Protein AF-A0A4U0RG10-F1 (afdb_monomer_lite)

Organism: NCBI:txid2571141

pLDDT: mean 81.16, std 21.78, range [28.91, 98.81]

Secondary structure (DSSP, 8-state):
-PPTT--GGGGTTTPPPBPHHHHHHHHHHHHHHHHHHTSS-HHHHHHHHHHTTTTSTTSTTGGGTSPPPPHHHHHHHHHHSPPPP-EEE-TTT--EEEHHHHHHHHHHHHHH---STT---HHHIIIIIHHHHHHHHHHHHHTTT---HHHHHHHHTT-TTS--SS-HHHHHHHHHHHHHHHHHGGGSS-HHHHHHHHHSTTHHHHHHHHHHHHHHTT-HHHHHHHHHHHHH--SSHHHHHHHHHHHHHHH-TTSPPGGGS-HHHHS----GGGS-S-------------HHHHHHHHHS------

Foldse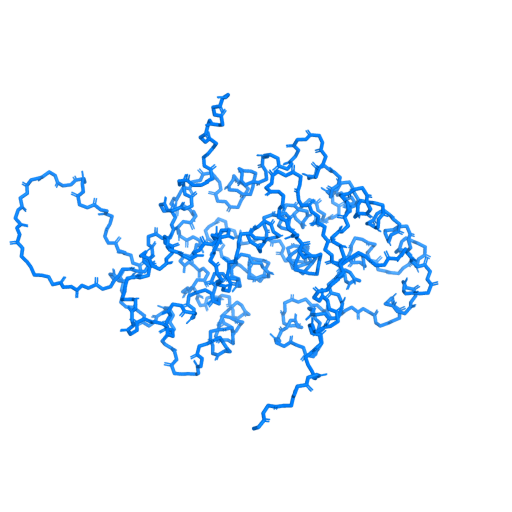ek 3Di:
DDDPPPDPCVVVPDDPADEPVVVLVQLVQQLVLLVVVVDDDSQLLSLLLQQPPVQADPDQCSCLQPNHHDVVSNVSCVVRGDDDHQWHQAPPPRDIAGSNLLSQLLNSCLVPPADDQLAGDSSCCSAPLVLLLLQVLVCLQCCVVVVAQVVVLLVAAQDQPHDTSHHVSRVLSNLLSNQLSNCCRVHVDHSSVSNCCCRPPCVVVCSLVCSCCVHQVVDPVSVLSNSLNSQAPPPHVSSVVSSQSSSCVNRNNPRDGPNNDDVCQSCVDDDCPVPPDDDDDDDDHYHNRPNCVSVVVVSDPDDPDD

InterPro domains:
  IPR059823 YkzU-like domain [PF27189] (103-268)

Structure (mmCIF, N/CA/C/O backbone):
data_AF-A0A4U0RG10-F1
#
_entry.id   AF-A0A4U0RG10-F1
#
loop_
_atom_site.group_PDB
_atom_site.id
_atom_site.type_symbol
_atom_site.label_atom_id
_atom_site.label_alt_id
_atom_site.label_comp_id
_atom_site.label_asym_id
_atom_site.label_entity_id
_atom_site.label_seq_id
_atom_site.pdbx_PDB_ins_code
_atom_site.Cartn_x
_atom_site.Cartn_y
_atom_site.Cartn_z
_atom_site.occupancy
_atom_site.B_iso_or_equiv
_atom_site.auth_seq_id
_atom_site.auth_comp_id
_atom_site.auth_asym_id
_atom_site.auth_atom_id
_atom_site.pdbx_PDB_model_num
ATOM 1 N N . MET A 1 1 ? 12.803 -32.495 -3.501 1.00 35.50 1 MET A N 1
ATOM 2 C CA . MET A 1 1 ? 11.559 -33.283 -3.377 1.00 35.50 1 MET A CA 1
ATOM 3 C C . MET A 1 1 ? 10.539 -32.413 -2.664 1.00 35.50 1 MET A C 1
ATOM 5 O O . MET A 1 1 ? 10.825 -31.970 -1.562 1.00 35.50 1 MET A O 1
ATOM 9 N N . HIS A 1 2 ? 9.436 -32.090 -3.336 1.00 31.19 2 HIS A N 1
ATOM 10 C CA . HIS A 1 2 ? 8.328 -31.275 -2.828 1.00 31.19 2 HIS A CA 1
ATOM 11 C C . HIS A 1 2 ? 7.396 -32.173 -2.001 1.00 31.19 2 HIS A C 1
ATOM 13 O O . HIS A 1 2 ? 6.953 -33.199 -2.518 1.00 31.19 2 HIS A O 1
ATOM 19 N N . GLN A 1 3 ? 7.135 -31.833 -0.735 1.00 30.27 3 GLN A N 1
ATOM 20 C CA . GLN A 1 3 ? 6.121 -32.518 0.072 1.00 30.27 3 GLN A CA 1
ATOM 21 C C . GLN A 1 3 ? 4.776 -31.787 -0.075 1.00 30.27 3 GLN A C 1
ATOM 23 O O . GLN A 1 3 ? 4.700 -30.600 0.230 1.00 30.27 3 GLN A O 1
ATOM 28 N N . PRO A 1 4 ? 3.715 -32.460 -0.550 1.00 30.66 4 PRO A N 1
ATOM 29 C CA . PRO A 1 4 ? 2.368 -31.896 -0.558 1.00 30.66 4 PRO A CA 1
ATOM 30 C C . PRO A 1 4 ? 1.872 -31.631 0.875 1.00 30.66 4 PRO A C 1
ATOM 32 O O . PRO A 1 4 ? 1.988 -32.510 1.726 1.00 30.66 4 PRO A O 1
ATOM 35 N N . GLY A 1 5 ? 1.289 -30.453 1.128 1.00 40.75 5 GLY A N 1
ATOM 36 C CA . GLY A 1 5 ? 0.590 -30.137 2.387 1.00 40.75 5 GLY A CA 1
ATOM 37 C C . GLY A 1 5 ? 1.362 -29.310 3.424 1.00 40.75 5 GLY A C 1
ATOM 38 O O . GLY A 1 5 ? 0.869 -29.152 4.535 1.00 40.75 5 GLY A O 1
ATOM 39 N N . THR A 1 6 ? 2.539 -28.770 3.090 1.00 40.34 6 THR A N 1
ATOM 40 C CA . THR A 1 6 ? 3.318 -27.888 3.990 1.00 40.34 6 THR A CA 1
ATOM 41 C C . THR A 1 6 ? 3.247 -26.402 3.623 1.00 40.34 6 THR A C 1
ATOM 43 O O . THR A 1 6 ? 3.926 -25.591 4.246 1.00 40.34 6 THR A O 1
ATOM 46 N N . ASP A 1 7 ? 2.467 -26.039 2.604 1.00 44.53 7 ASP A N 1
ATOM 47 C CA . ASP A 1 7 ? 2.208 -24.645 2.247 1.00 44.53 7 ASP A CA 1
ATOM 48 C C . ASP A 1 7 ? 1.049 -24.111 3.102 1.00 44.53 7 ASP A C 1
ATOM 50 O O . ASP A 1 7 ? -0.069 -24.630 3.062 1.00 44.53 7 ASP A O 1
ATOM 54 N N . SER A 1 8 ? 1.329 -23.080 3.898 1.00 42.94 8 SER A N 1
ATOM 55 C CA . SER A 1 8 ? 0.350 -22.386 4.738 1.00 42.94 8 SER A CA 1
ATOM 56 C C . SER A 1 8 ? -0.781 -21.727 3.939 1.00 42.94 8 SER A C 1
ATOM 58 O O . SER A 1 8 ? -1.797 -21.380 4.531 1.00 42.94 8 SER A O 1
ATOM 60 N N . GLY A 1 9 ? -0.647 -21.592 2.614 1.00 42.41 9 GLY A N 1
ATOM 61 C CA . GLY A 1 9 ? -1.717 -21.135 1.726 1.00 42.41 9 GLY A CA 1
ATOM 62 C C . GLY A 1 9 ? -2.809 -22.178 1.456 1.00 42.41 9 GLY A C 1
ATOM 63 O O . GLY A 1 9 ? -3.898 -21.824 1.014 1.00 42.41 9 GLY A O 1
ATOM 64 N N . VAL A 1 10 ? -2.586 -23.467 1.757 1.00 43.91 10 VAL A N 1
ATOM 65 C CA . VAL A 1 10 ? -3.556 -24.538 1.433 1.00 43.91 10 VAL A CA 1
ATOM 66 C C . VAL A 1 10 ? -4.824 -24.457 2.295 1.00 43.91 10 VAL A C 1
ATOM 68 O O . VAL A 1 10 ? -5.887 -24.899 1.859 1.00 43.91 10 VAL A O 1
ATOM 71 N N . SER A 1 11 ? -4.765 -23.847 3.483 1.00 36.81 11 SER A N 1
ATOM 72 C CA . SER A 1 11 ? -5.952 -23.627 4.323 1.00 36.81 11 SER A CA 1
ATOM 73 C C . SER A 1 11 ? -6.811 -22.433 3.889 1.00 36.81 11 SER A C 1
ATOM 75 O O . SER A 1 11 ? -7.901 -22.269 4.431 1.00 36.81 11 SER A O 1
ATOM 77 N N . GLN A 1 12 ? -6.369 -21.626 2.915 1.00 48.50 12 GLN A N 1
ATOM 78 C CA . GLN A 1 12 ? -7.097 -20.436 2.449 1.00 48.50 12 GLN A CA 1
ATOM 79 C C . GLN A 1 12 ? -7.822 -20.630 1.110 1.00 48.50 12 GLN A C 1
ATOM 81 O O . GLN A 1 12 ? -8.644 -19.801 0.742 1.00 48.50 12 GLN A O 1
ATOM 86 N N . VAL A 1 13 ? -7.621 -21.758 0.420 1.00 41.06 13 VAL A N 1
ATOM 87 C CA . VAL A 1 13 ? -8.185 -22.010 -0.926 1.00 41.06 13 VAL A CA 1
ATOM 88 C C . VAL A 1 13 ? -9.722 -22.184 -0.931 1.00 41.06 13 VAL A C 1
ATOM 90 O O . VAL A 1 13 ? -10.317 -22.299 -1.994 1.00 41.06 13 VAL A O 1
ATOM 93 N N . ASN A 1 14 ? -10.400 -22.191 0.227 1.00 38.06 14 ASN A N 1
ATOM 94 C CA . ASN A 1 14 ? -11.858 -22.393 0.318 1.00 38.06 14 ASN A CA 1
ATOM 95 C C . ASN A 1 14 ? -12.576 -21.508 1.356 1.00 38.06 14 ASN A C 1
ATOM 97 O O . ASN A 1 14 ? -13.715 -21.814 1.720 1.00 38.06 14 ASN A O 1
ATOM 101 N N . SER A 1 15 ? -11.948 -20.444 1.863 1.00 42.78 15 SER A N 1
ATOM 102 C CA . SER A 1 15 ? -12.690 -19.485 2.688 1.00 42.78 15 SER A CA 1
ATOM 103 C C . SER A 1 15 ? -13.557 -18.628 1.762 1.00 42.78 15 SER A C 1
ATOM 105 O O . SER A 1 15 ? -13.004 -18.013 0.854 1.00 42.78 15 SER A O 1
ATOM 107 N N . PRO A 1 16 ? -14.894 -18.604 1.919 1.00 52.47 16 PRO A N 1
ATOM 108 C CA . PRO A 1 16 ? -15.721 -17.694 1.140 1.00 52.47 16 PRO A CA 1
ATOM 109 C C . PRO A 1 16 ? -15.318 -16.256 1.471 1.00 52.47 16 PRO A C 1
ATOM 111 O O . PRO A 1 16 ? -15.179 -15.920 2.648 1.00 52.47 16 PRO A O 1
ATOM 114 N N . ASP A 1 17 ? -15.132 -15.428 0.442 1.00 59.25 17 ASP A N 1
ATOM 115 C CA . ASP A 1 17 ? -14.852 -14.008 0.636 1.00 59.25 17 ASP A CA 1
ATOM 116 C C . ASP A 1 17 ? -15.958 -13.370 1.477 1.00 59.25 17 ASP A C 1
ATOM 118 O O . ASP A 1 17 ? -17.154 -13.588 1.242 1.00 59.25 17 ASP A O 1
ATOM 122 N N . SER A 1 18 ? -15.559 -12.560 2.454 1.00 68.94 18 SER A N 1
ATOM 123 C CA . SER A 1 18 ? -16.520 -11.847 3.278 1.00 68.94 18 SER A CA 1
ATOM 124 C C . SER A 1 18 ? -17.214 -10.745 2.463 1.00 68.94 18 SER A C 1
ATOM 126 O O . SER A 1 18 ? -16.562 -10.026 1.692 1.00 68.94 18 SER A O 1
ATOM 128 N N . PRO A 1 19 ? -18.535 -10.554 2.640 1.00 83.69 19 PRO A N 1
ATOM 129 C CA . PRO A 1 19 ? -19.205 -9.326 2.241 1.00 83.69 19 PRO A CA 1
ATOM 130 C C . PRO A 1 19 ? -18.480 -8.095 2.792 1.00 83.69 19 PRO A C 1
ATOM 132 O O . PRO A 1 19 ? -17.902 -8.126 3.878 1.00 83.69 19 PRO A O 1
ATOM 135 N N . ILE A 1 20 ? -18.560 -6.978 2.070 1.00 89.12 20 ILE A N 1
ATOM 136 C CA . ILE A 1 20 ? -17.911 -5.727 2.485 1.00 89.12 20 ILE A CA 1
ATOM 137 C C . ILE A 1 20 ? -18.350 -5.268 3.884 1.00 89.12 20 ILE A C 1
ATOM 139 O O . ILE A 1 20 ? -17.533 -4.761 4.646 1.00 89.12 20 ILE A O 1
ATOM 143 N N . ASP A 1 21 ? -19.609 -5.509 4.255 1.00 90.38 21 ASP A N 1
ATOM 144 C CA . ASP A 1 21 ? -20.140 -5.163 5.575 1.00 90.38 21 ASP A CA 1
ATOM 145 C C . ASP A 1 21 ? -19.458 -5.959 6.698 1.00 90.38 21 ASP A C 1
ATOM 147 O O . ASP A 1 21 ? -19.184 -5.404 7.762 1.00 90.38 21 ASP A O 1
ATOM 151 N N . ASP A 1 22 ? -19.109 -7.226 6.458 1.00 93.62 22 ASP A N 1
ATOM 152 C CA . ASP A 1 22 ? -18.373 -8.048 7.424 1.00 93.62 22 ASP A CA 1
ATOM 153 C C . ASP A 1 22 ? -16.952 -7.513 7.617 1.00 93.62 22 ASP A C 1
ATOM 155 O O . ASP A 1 22 ? -16.477 -7.425 8.749 1.00 93.62 22 ASP A O 1
ATOM 159 N N . TYR A 1 23 ? -16.298 -7.073 6.537 1.00 96.00 23 TYR A N 1
ATOM 160 C CA . TYR A 1 23 ? -14.991 -6.422 6.622 1.00 96.00 23 TYR A CA 1
ATOM 161 C C . TYR A 1 23 ? -15.053 -5.095 7.397 1.00 96.00 23 TYR A C 1
ATOM 163 O O . TYR A 1 23 ? -14.238 -4.856 8.288 1.00 96.00 23 TYR A O 1
ATOM 171 N N . LEU A 1 24 ? -16.054 -4.252 7.132 1.00 96.12 24 LEU A N 1
ATOM 172 C CA . LEU A 1 24 ? -16.237 -2.987 7.853 1.00 96.12 24 LEU A CA 1
ATOM 173 C C . LEU A 1 24 ? -16.537 -3.206 9.345 1.00 96.12 24 LEU A C 1
ATOM 175 O O . LEU A 1 24 ? -15.997 -2.496 10.203 1.00 96.12 24 LEU A O 1
ATOM 179 N N . ASN A 1 25 ? -17.353 -4.210 9.670 1.00 97.12 25 ASN A N 1
ATOM 180 C CA . ASN A 1 25 ? -17.630 -4.610 11.049 1.00 97.12 25 ASN A CA 1
ATOM 181 C C . ASN A 1 25 ? -16.379 -5.165 11.737 1.00 97.12 25 ASN A C 1
ATOM 183 O O . ASN A 1 25 ? -16.123 -4.837 12.896 1.00 97.12 25 ASN A O 1
ATOM 187 N N . PHE A 1 26 ? -15.574 -5.953 11.022 1.00 98.31 26 PHE A N 1
ATOM 188 C CA . PHE A 1 26 ? -14.297 -6.465 11.506 1.00 98.31 26 PHE A CA 1
ATOM 189 C C . PHE A 1 26 ? -13.326 -5.330 11.855 1.00 98.31 26 PHE A C 1
ATOM 191 O O . PHE A 1 26 ? -12.836 -5.290 12.983 1.00 98.31 26 PHE A O 1
ATOM 198 N N . VAL A 1 27 ? -13.109 -4.361 10.956 1.00 98.50 27 VAL A N 1
ATOM 199 C CA . VAL A 1 27 ? -12.232 -3.202 11.219 1.00 98.50 27 VAL A CA 1
ATOM 200 C C . VAL A 1 27 ? -12.737 -2.386 12.414 1.00 98.50 27 VAL A C 1
ATOM 202 O O . VAL A 1 27 ? -11.957 -2.037 13.300 1.00 98.50 27 VAL A O 1
ATOM 205 N N . THR A 1 28 ? -14.049 -2.136 12.486 1.00 98.56 28 THR A N 1
ATOM 206 C CA . THR A 1 28 ? -14.673 -1.397 13.598 1.00 98.56 28 THR A CA 1
ATOM 207 C C . THR A 1 28 ? -14.491 -2.119 14.935 1.00 98.56 28 THR A C 1
ATOM 209 O O . THR A 1 28 ? -14.070 -1.512 15.922 1.00 98.56 28 THR A O 1
ATOM 212 N N . GLY A 1 29 ? -14.778 -3.423 14.972 1.00 98.69 29 GLY A N 1
ATOM 213 C CA . GLY A 1 29 ? -14.636 -4.243 16.172 1.00 98.69 29 GLY A CA 1
ATOM 214 C C . GLY A 1 29 ? -13.185 -4.328 16.637 1.00 98.69 29 GLY A C 1
ATOM 215 O O . GLY A 1 29 ? -12.904 -4.117 17.814 1.00 98.69 29 GLY A O 1
ATOM 216 N N . LEU A 1 30 ? -12.258 -4.555 15.706 1.00 98.69 30 LEU A N 1
ATOM 217 C CA . LEU A 1 30 ? -10.832 -4.666 15.993 1.00 98.69 30 LEU A CA 1
ATOM 218 C C . LEU A 1 30 ? -10.248 -3.342 16.500 1.00 98.69 30 LEU A C 1
ATOM 220 O O . LEU A 1 30 ? -9.438 -3.347 17.427 1.00 98.69 30 LEU A O 1
ATOM 224 N N . TYR A 1 31 ? -10.698 -2.205 15.960 1.00 98.69 31 TYR A N 1
ATOM 225 C CA . TYR A 1 31 ? -10.342 -0.889 16.490 1.00 98.69 31 TYR A CA 1
ATOM 226 C C . TYR A 1 31 ? -10.854 -0.696 17.922 1.00 98.69 31 TYR A C 1
ATOM 228 O O . TYR A 1 31 ? -10.104 -0.248 18.788 1.00 98.69 31 TYR A O 1
ATOM 236 N N . GLY A 1 32 ? -12.094 -1.105 18.210 1.00 98.75 32 GLY A N 1
ATOM 237 C CA . GLY A 1 32 ? -12.629 -1.124 19.574 1.00 98.75 32 GLY A CA 1
ATOM 238 C C . GLY A 1 32 ? -11.771 -1.959 20.533 1.00 98.75 32 GLY A C 1
ATOM 239 O O . GLY A 1 32 ? -11.449 -1.504 21.632 1.00 98.75 32 GLY A O 1
ATOM 240 N N . THR A 1 33 ? -11.324 -3.140 20.098 1.00 98.81 33 THR A N 1
ATOM 241 C CA . THR A 1 33 ? -10.395 -3.996 20.855 1.00 98.81 33 THR A CA 1
ATOM 242 C C . THR A 1 33 ? -9.041 -3.318 21.077 1.00 98.81 33 THR A C 1
ATOM 244 O O . THR A 1 33 ? -8.499 -3.382 22.180 1.00 98.81 33 THR A O 1
ATOM 247 N N . ALA A 1 34 ? -8.504 -2.621 20.073 1.00 98.50 34 ALA A N 1
ATOM 248 C CA . ALA A 1 34 ? -7.246 -1.882 20.185 1.00 98.50 34 ALA A CA 1
ATOM 249 C C . ALA A 1 34 ? -7.339 -0.701 21.167 1.00 98.50 34 ALA A C 1
ATOM 251 O O . ALA A 1 34 ? -6.420 -0.467 21.953 1.00 98.50 34 ALA A O 1
ATOM 252 N N . VAL A 1 35 ? -8.469 0.011 21.178 1.00 98.50 35 VAL A N 1
ATOM 253 C CA . VAL A 1 35 ? -8.750 1.059 22.170 1.00 98.50 35 VAL A CA 1
ATOM 254 C C . VAL A 1 35 ? -8.847 0.465 23.578 1.00 98.50 35 VAL A C 1
ATOM 256 O O . VAL A 1 35 ? -8.268 1.020 24.511 1.00 98.50 35 VAL A O 1
ATOM 259 N N . ALA A 1 36 ? -9.517 -0.680 23.743 1.00 98.50 36 ALA A N 1
ATOM 260 C CA . ALA A 1 36 ? -9.634 -1.364 25.034 1.00 98.50 36 ALA A CA 1
ATOM 261 C C . ALA A 1 36 ? -8.286 -1.888 25.564 1.00 98.50 36 ALA A C 1
ATOM 263 O O . ALA A 1 36 ? -8.053 -1.870 26.773 1.00 98.50 36 ALA A O 1
ATOM 264 N N . TRP A 1 37 ? -7.383 -2.303 24.669 1.00 98.06 37 TRP A N 1
ATOM 265 C CA . TRP A 1 37 ? -6.010 -2.683 25.016 1.00 98.06 37 TRP A CA 1
ATOM 266 C C . TRP A 1 37 ? -5.207 -1.519 25.614 1.00 98.06 37 TRP A C 1
ATOM 268 O O . TRP A 1 37 ? -4.362 -1.733 26.485 1.00 98.06 37 TRP A O 1
ATOM 278 N N . ASN A 1 38 ? -5.500 -0.286 25.180 1.00 96.62 38 ASN A N 1
ATOM 279 C CA . ASN A 1 38 ? -4.964 0.965 25.725 1.00 96.62 38 ASN A CA 1
ATOM 280 C C . ASN A 1 38 ? -3.418 1.024 25.780 1.00 96.62 38 ASN A C 1
ATOM 282 O O . ASN A 1 38 ? -2.834 1.603 26.699 1.00 96.62 38 ASN A O 1
ATOM 286 N N . GLN A 1 39 ? -2.741 0.415 24.798 1.00 96.25 39 GLN A N 1
ATOM 287 C CA . GLN A 1 39 ? -1.282 0.459 24.652 1.00 96.25 39 GLN A CA 1
ATOM 288 C C . GLN A 1 39 ? -0.861 0.633 23.187 1.00 96.25 39 GLN A C 1
ATOM 290 O O . GLN A 1 39 ? -1.109 -0.219 22.328 1.00 96.25 39 GLN A O 1
ATOM 295 N N . GLY A 1 40 ? -0.127 1.714 22.921 1.00 93.44 40 GLY A N 1
ATOM 296 C CA . GLY A 1 40 ? 0.272 2.102 21.569 1.00 93.44 40 GLY A CA 1
ATOM 297 C C . GLY A 1 40 ? -0.832 2.851 20.823 1.00 93.44 40 GLY A C 1
ATOM 298 O O . GLY A 1 40 ? -1.792 3.331 21.420 1.00 93.44 40 GLY A O 1
ATOM 299 N N . ASP A 1 41 ? -0.654 2.997 19.514 1.00 95.56 41 ASP A N 1
ATOM 300 C CA . ASP A 1 41 ? -1.615 3.661 18.636 1.00 95.56 41 ASP A CA 1
ATOM 301 C C . ASP A 1 41 ? -2.680 2.665 18.145 1.00 95.56 41 ASP A C 1
ATOM 303 O O . ASP A 1 41 ? -2.310 1.715 17.449 1.00 95.56 41 ASP A O 1
ATOM 307 N N . PRO A 1 42 ? -3.978 2.861 18.446 1.00 97.44 42 PRO A N 1
ATOM 308 C CA . PRO A 1 42 ? -5.028 1.951 17.999 1.00 97.44 42 PRO A CA 1
ATOM 309 C C . PRO A 1 42 ? -5.074 1.748 16.479 1.00 97.44 42 PRO A C 1
ATOM 311 O O . PRO A 1 42 ? -5.321 0.630 16.034 1.00 97.44 42 PRO A O 1
ATOM 314 N N . ASN A 1 43 ? -4.768 2.775 15.677 1.00 97.88 43 ASN A N 1
ATOM 315 C CA . ASN A 1 43 ? -4.713 2.645 14.218 1.00 97.88 43 ASN A CA 1
ATOM 316 C C . ASN A 1 43 ? -3.628 1.647 13.795 1.00 97.88 43 ASN A C 1
ATOM 318 O O . ASN A 1 43 ? -3.873 0.743 12.996 1.00 97.88 43 ASN A O 1
ATOM 322 N N . VAL A 1 44 ? -2.436 1.779 14.381 1.00 96.69 44 VAL A N 1
ATOM 323 C CA . VAL A 1 44 ? -1.304 0.889 14.097 1.00 96.69 44 VAL A CA 1
ATOM 324 C C . VAL A 1 44 ? -1.593 -0.527 14.592 1.00 96.69 44 VAL A C 1
ATOM 326 O O . VAL A 1 44 ? -1.312 -1.482 13.879 1.00 96.69 44 VAL A O 1
ATOM 329 N N . ARG A 1 45 ? -2.226 -0.685 15.761 1.00 97.88 45 ARG A N 1
ATOM 330 C CA . ARG A 1 45 ? -2.608 -2.002 16.301 1.00 97.88 45 ARG A CA 1
ATOM 331 C C . ARG A 1 45 ? -3.567 -2.762 15.387 1.00 97.88 45 ARG A C 1
ATOM 333 O O . ARG A 1 45 ? -3.385 -3.961 15.171 1.00 97.88 45 ARG A O 1
ATOM 340 N N . VAL A 1 46 ? -4.550 -2.077 14.807 1.00 98.38 46 VAL A N 1
ATOM 341 C CA . VAL A 1 46 ? -5.453 -2.689 13.821 1.00 98.38 46 VAL A CA 1
ATOM 342 C C . VAL A 1 46 ? -4.665 -3.198 12.610 1.00 98.38 46 VAL A C 1
ATOM 344 O O . VAL A 1 46 ? -4.814 -4.359 12.233 1.00 98.38 46 VAL A O 1
ATOM 347 N N . LEU A 1 47 ? -3.773 -2.378 12.047 1.00 98.00 47 LEU A N 1
ATOM 348 C CA . LEU A 1 47 ? -2.951 -2.760 10.893 1.00 98.00 47 LEU A CA 1
ATOM 349 C C . LEU A 1 47 ? -1.985 -3.913 11.194 1.00 98.00 47 LEU A C 1
ATOM 351 O O . LEU A 1 47 ? -1.867 -4.844 10.399 1.00 98.00 47 LEU A O 1
ATOM 355 N N . GLU A 1 48 ? -1.347 -3.893 12.363 1.00 96.50 48 GLU A N 1
ATOM 356 C CA . GLU A 1 48 ? -0.488 -4.971 12.854 1.00 96.50 48 GLU A CA 1
ATOM 357 C C . GLU A 1 48 ? -1.221 -6.313 12.937 1.00 96.50 48 GLU A C 1
ATOM 359 O O . GLU A 1 48 ? -0.678 -7.335 12.517 1.00 96.50 48 GLU A O 1
ATOM 364 N N . TYR A 1 49 ? -2.455 -6.320 13.451 1.00 97.94 49 TYR A N 1
ATOM 365 C CA . TYR A 1 49 ? -3.247 -7.546 13.544 1.00 97.94 49 TYR A CA 1
ATOM 366 C C . TYR A 1 49 ? -3.708 -8.035 12.167 1.00 97.94 49 TYR A C 1
ATOM 368 O O . TYR A 1 49 ? -3.663 -9.236 11.905 1.00 97.94 49 TYR A O 1
ATOM 376 N N . MET A 1 50 ? -4.128 -7.123 11.283 1.00 98.00 50 MET A N 1
ATOM 377 C CA . MET A 1 50 ? -4.615 -7.478 9.945 1.00 98.00 50 MET A CA 1
ATOM 378 C C . MET A 1 50 ? -3.518 -8.055 9.042 1.00 98.00 50 MET A C 1
ATOM 380 O O . MET A 1 50 ? -3.796 -8.968 8.272 1.00 98.00 50 MET A O 1
ATOM 384 N N . ARG A 1 51 ? -2.271 -7.579 9.157 1.00 95.56 51 ARG A N 1
ATOM 385 C CA . ARG A 1 51 ? -1.141 -8.082 8.352 1.00 95.56 51 ARG A CA 1
ATOM 386 C C . ARG A 1 51 ? -0.467 -9.340 8.925 1.00 95.56 51 ARG A C 1
ATOM 388 O O . ARG A 1 51 ? 0.311 -10.008 8.237 1.00 95.56 51 ARG A O 1
ATOM 395 N N . TYR A 1 52 ? -0.718 -9.656 10.197 1.00 93.56 52 TYR A N 1
ATOM 396 C CA . TYR A 1 52 ? -0.216 -10.866 10.849 1.00 93.56 52 TYR A CA 1
ATOM 397 C C . TYR A 1 52 ? -0.959 -12.109 10.328 1.00 93.56 52 TYR A C 1
ATOM 399 O O . TYR A 1 52 ? -2.177 -12.057 10.184 1.00 93.56 52 TYR A O 1
ATOM 407 N N . PRO A 1 53 ? -0.297 -13.264 10.113 1.00 91.50 53 PRO A N 1
ATOM 408 C CA . PRO A 1 53 ? 1.137 -13.526 10.274 1.00 91.50 53 PRO A CA 1
ATOM 409 C C . PRO A 1 53 ? 1.954 -13.381 8.976 1.00 91.50 53 PRO A C 1
ATOM 411 O O . PRO A 1 53 ? 3.1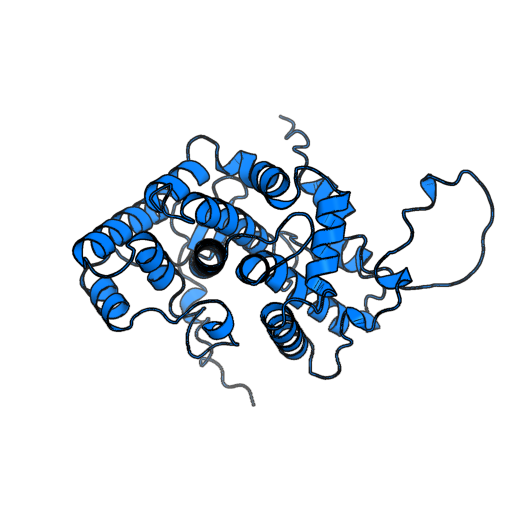59 -13.621 8.990 1.00 91.50 53 PRO A O 1
ATOM 414 N N . ARG A 1 54 ? 1.325 -13.065 7.835 1.00 88.50 54 ARG A N 1
ATOM 415 C CA . ARG A 1 54 ? 1.972 -13.152 6.511 1.00 88.50 54 ARG A CA 1
ATOM 416 C C . ARG A 1 54 ? 3.060 -12.095 6.315 1.00 88.50 54 ARG A C 1
ATOM 418 O O . ARG A 1 54 ? 4.119 -12.400 5.766 1.00 88.50 54 ARG A O 1
ATOM 425 N N . TYR A 1 55 ? 2.817 -10.882 6.798 1.00 87.56 55 TYR A N 1
ATOM 426 C CA . TYR A 1 55 ? 3.694 -9.726 6.621 1.00 87.56 55 TYR A CA 1
ATOM 427 C C . TYR A 1 55 ? 4.420 -9.370 7.937 1.00 87.56 55 TYR A C 1
ATOM 429 O O . TYR A 1 55 ? 4.301 -8.249 8.436 1.00 87.56 55 TYR A O 1
ATOM 437 N N . THR A 1 56 ? 5.135 -10.344 8.535 1.00 81.75 56 THR A N 1
ATOM 438 C CA . THR A 1 56 ? 5.865 -10.223 9.826 1.00 81.75 56 THR A CA 1
ATOM 439 C C . THR A 1 56 ? 7.199 -11.007 9.884 1.00 81.75 56 THR A C 1
ATOM 441 O O . THR A 1 56 ? 7.505 -11.790 8.984 1.00 81.75 56 THR A O 1
ATOM 444 N N . SER A 1 57 ? 7.944 -10.804 10.985 1.00 62.84 57 SER A N 1
ATOM 445 C CA . SER A 1 57 ? 9.147 -11.382 11.649 1.00 62.84 57 SER A CA 1
ATOM 446 C C . SER A 1 57 ? 9.979 -12.485 11.001 1.00 62.84 57 SER A C 1
ATOM 448 O O . SER A 1 57 ? 11.170 -12.616 11.266 1.00 62.84 57 SER A O 1
ATOM 450 N N . THR A 1 58 ? 9.369 -13.333 10.190 1.00 43.50 58 THR A N 1
ATOM 451 C CA . THR A 1 58 ? 9.958 -14.586 9.703 1.00 43.50 58 THR A CA 1
ATOM 452 C C . THR A 1 58 ? 9.934 -14.654 8.174 1.00 43.50 58 THR A C 1
ATOM 454 O O . THR A 1 58 ? 10.605 -15.484 7.559 1.00 43.50 58 THR A O 1
ATOM 457 N N . TYR A 1 59 ? 9.210 -13.742 7.525 1.00 48.16 59 TYR A N 1
ATOM 458 C CA . TYR A 1 59 ? 9.067 -13.688 6.083 1.00 48.16 59 TYR A CA 1
ATOM 459 C C . TYR A 1 59 ? 9.782 -12.441 5.528 1.00 48.16 59 TYR A C 1
ATOM 461 O O . TYR A 1 59 ? 9.368 -11.304 5.711 1.00 48.16 59 TYR A O 1
ATOM 469 N N . ARG A 1 60 ? 10.830 -12.671 4.729 1.00 56.78 60 ARG A N 1
ATOM 470 C CA . ARG A 1 60 ? 11.166 -11.826 3.562 1.00 56.78 60 ARG A CA 1
ATOM 471 C C . ARG A 1 60 ? 11.577 -10.354 3.809 1.00 56.78 60 ARG A C 1
ATOM 473 O O . ARG A 1 60 ? 11.413 -9.567 2.890 1.00 56.78 60 ARG A O 1
ATOM 480 N N . GLY A 1 61 ? 12.132 -9.981 4.965 1.00 64.81 61 GLY A N 1
ATOM 481 C CA . GLY A 1 61 ? 12.714 -8.638 5.167 1.00 64.81 61 GLY A CA 1
ATOM 482 C C . GLY A 1 61 ? 11.732 -7.542 5.606 1.00 64.81 61 GLY A C 1
ATOM 483 O O . GLY A 1 61 ? 12.117 -6.381 5.677 1.00 64.81 61 GLY A O 1
ATOM 484 N N . TRP A 1 62 ? 10.491 -7.890 5.967 1.00 73.94 62 TRP A N 1
ATOM 485 C CA . TRP A 1 62 ? 9.471 -6.918 6.393 1.00 73.94 62 TRP A CA 1
ATOM 486 C C . TRP A 1 62 ? 9.822 -6.125 7.652 1.00 73.94 62 TRP A C 1
ATOM 488 O O . TRP A 1 62 ? 9.368 -4.995 7.786 1.00 73.94 62 TRP A O 1
ATOM 498 N N . THR A 1 63 ? 10.687 -6.649 8.522 1.00 78.94 63 THR A N 1
ATOM 499 C CA . THR A 1 63 ? 11.205 -5.918 9.690 1.00 78.94 63 THR A CA 1
ATOM 500 C C . THR A 1 63 ? 12.046 -4.694 9.317 1.00 78.94 63 THR A C 1
ATOM 502 O O . THR A 1 63 ? 12.215 -3.810 10.150 1.00 78.94 63 THR A O 1
ATOM 505 N N . HIS A 1 64 ? 12.569 -4.631 8.085 1.00 77.88 64 HIS A N 1
ATOM 506 C CA . HIS A 1 64 ? 13.232 -3.436 7.549 1.00 77.88 64 HIS A CA 1
ATOM 507 C C . HIS A 1 64 ? 12.223 -2.374 7.090 1.00 77.88 64 HIS A C 1
ATOM 509 O O . HIS A 1 64 ? 12.565 -1.201 7.009 1.00 77.88 64 HIS A O 1
ATOM 515 N N . ILE A 1 65 ? 10.980 -2.775 6.806 1.00 82.06 65 ILE A N 1
ATOM 516 C CA . ILE A 1 65 ? 9.904 -1.882 6.369 1.00 82.06 65 ILE A CA 1
ATOM 517 C C . ILE A 1 65 ? 9.131 -1.383 7.588 1.00 82.06 65 ILE A C 1
ATOM 519 O O . ILE A 1 65 ? 8.987 -0.186 7.786 1.00 82.06 65 ILE A O 1
ATOM 523 N N . ILE A 1 66 ? 8.634 -2.282 8.432 1.00 88.75 66 ILE A N 1
ATOM 524 C CA . ILE A 1 66 ? 7.825 -1.951 9.608 1.00 88.75 66 ILE A CA 1
ATOM 525 C C . ILE A 1 66 ? 8.161 -2.901 10.763 1.00 88.75 66 ILE A C 1
ATOM 527 O O . ILE A 1 66 ? 8.409 -4.084 10.519 1.00 88.75 66 ILE A O 1
ATOM 531 N N . PRO A 1 67 ? 8.150 -2.427 12.026 1.00 88.62 67 PRO A N 1
ATOM 532 C CA . PRO A 1 67 ? 8.381 -3.287 13.184 1.00 88.62 67 PRO A CA 1
ATOM 533 C C . PRO A 1 67 ? 7.398 -4.454 13.237 1.00 88.62 67 PRO A C 1
ATOM 535 O O . PRO A 1 67 ? 6.287 -4.369 12.715 1.00 88.62 67 PRO A O 1
ATOM 538 N N . ASP A 1 68 ? 7.770 -5.538 13.907 1.00 90.44 68 ASP A N 1
ATOM 539 C CA . ASP A 1 68 ? 6.845 -6.648 14.107 1.00 90.44 68 ASP A CA 1
ATOM 540 C C . ASP A 1 68 ? 5.652 -6.276 14.988 1.00 90.44 68 ASP A C 1
ATOM 542 O O . ASP A 1 68 ? 5.805 -5.464 15.905 1.00 90.44 68 ASP A O 1
ATOM 546 N N . PRO A 1 69 ? 4.477 -6.894 14.750 1.00 92.31 69 PRO A N 1
ATOM 547 C CA . PRO A 1 69 ? 3.356 -6.781 15.666 1.00 92.31 69 PRO A CA 1
ATOM 548 C C . PRO A 1 69 ? 3.765 -7.176 17.080 1.00 92.31 69 PRO A C 1
ATOM 550 O O . PRO A 1 69 ? 4.449 -8.184 17.277 1.00 92.31 69 PRO A O 1
ATOM 553 N N . ASP A 1 70 ? 3.303 -6.413 18.068 1.00 93.81 70 ASP A N 1
ATOM 554 C CA . ASP A 1 70 ? 3.503 -6.757 19.473 1.00 93.81 70 ASP A CA 1
ATOM 555 C C . ASP A 1 70 ? 2.822 -8.113 19.771 1.00 93.81 70 ASP A C 1
ATOM 557 O O . ASP A 1 70 ? 1.598 -8.226 19.642 1.00 93.81 70 ASP A O 1
ATOM 561 N N . PRO A 1 71 ? 3.568 -9.161 20.177 1.00 94.62 71 PRO A N 1
ATOM 562 C CA . PRO A 1 71 ? 2.981 -10.474 20.430 1.00 94.62 71 PRO A CA 1
ATOM 563 C C . PRO A 1 71 ? 1.906 -10.463 21.524 1.00 94.62 71 PRO A C 1
ATOM 565 O O . PRO A 1 71 ? 0.961 -11.251 21.456 1.00 94.62 71 PRO A O 1
ATOM 568 N N . ALA A 1 72 ? 2.022 -9.578 22.522 1.00 97.69 72 ALA A N 1
ATOM 569 C CA . ALA A 1 72 ? 1.019 -9.436 23.574 1.00 97.69 72 ALA A CA 1
ATOM 570 C C . ALA A 1 72 ? -0.264 -8.793 23.034 1.00 97.69 72 ALA A C 1
ATOM 572 O O . ALA A 1 72 ? -1.360 -9.221 23.399 1.00 97.69 72 ALA A O 1
ATOM 573 N N . TRP A 1 73 ? -0.132 -7.826 22.120 1.00 97.75 73 TRP A N 1
ATOM 574 C CA . TRP A 1 73 ? -1.270 -7.275 21.387 1.00 97.75 73 TRP A CA 1
ATOM 575 C C . TRP A 1 73 ? -1.958 -8.349 20.538 1.00 97.75 73 TRP A C 1
ATOM 577 O O . TRP A 1 73 ? -3.170 -8.515 20.659 1.00 97.75 73 TRP A O 1
ATOM 587 N N . ILE A 1 74 ? -1.209 -9.119 19.740 1.00 97.88 74 ILE A N 1
ATOM 588 C CA . ILE A 1 74 ? -1.785 -10.196 18.919 1.00 97.88 74 ILE A CA 1
ATOM 589 C C . ILE A 1 74 ? -2.551 -11.190 19.797 1.00 97.88 74 ILE A C 1
ATOM 591 O O . ILE A 1 74 ? -3.717 -11.467 19.529 1.00 97.88 74 ILE A O 1
ATOM 595 N N . ALA A 1 75 ? -1.949 -11.667 20.891 1.00 98.12 75 ALA A N 1
ATOM 596 C CA . ALA A 1 75 ? -2.615 -12.585 21.814 1.00 98.12 75 ALA A CA 1
ATOM 597 C C . ALA A 1 75 ? -3.887 -11.984 22.442 1.00 98.12 75 ALA A C 1
ATOM 599 O O . ALA A 1 75 ? -4.897 -12.676 22.580 1.00 98.12 75 ALA A O 1
ATOM 600 N N . TYR A 1 76 ? -3.862 -10.699 22.807 1.00 98.62 76 TYR A N 1
ATOM 601 C CA . TYR A 1 76 ? -5.033 -10.006 23.341 1.00 98.62 76 TYR A CA 1
ATOM 602 C C . TYR A 1 76 ? -6.151 -9.883 22.298 1.00 98.62 76 TYR A C 1
ATOM 604 O O . TYR A 1 76 ? -7.311 -10.156 22.614 1.00 98.62 76 TYR A O 1
ATOM 612 N N . ALA A 1 77 ? -5.812 -9.510 21.064 1.00 98.38 77 ALA A N 1
ATOM 613 C CA . ALA A 1 77 ? -6.758 -9.369 19.967 1.00 98.38 77 ALA A CA 1
ATOM 614 C C . ALA A 1 77 ? -7.375 -10.713 19.551 1.00 98.38 77 ALA A C 1
ATOM 616 O O . ALA A 1 77 ? -8.579 -10.770 19.348 1.00 98.38 77 ALA A O 1
ATOM 617 N N . GLU A 1 78 ? -6.615 -11.813 19.518 1.00 97.88 78 GLU A N 1
ATOM 618 C CA . GLU A 1 78 ? -7.185 -13.149 19.254 1.00 97.88 78 GLU A CA 1
ATOM 619 C C . GLU A 1 78 ? -8.170 -13.598 20.350 1.00 97.88 78 GLU A C 1
ATOM 621 O O . GLU A 1 78 ? -9.113 -14.340 20.083 1.00 97.88 78 GLU A O 1
ATOM 626 N N . ALA A 1 79 ? -7.973 -13.152 21.595 1.00 98.06 79 ALA A N 1
ATOM 627 C CA . ALA A 1 79 ? -8.830 -13.530 22.719 1.00 98.06 79 ALA A CA 1
ATOM 628 C C . ALA A 1 79 ? -10.077 -12.641 22.887 1.00 98.06 79 ALA A C 1
ATOM 630 O O . ALA A 1 79 ? -11.069 -13.092 23.456 1.00 98.06 79 ALA A O 1
ATOM 631 N N . ASN A 1 80 ? -10.023 -11.380 22.444 1.00 98.44 80 ASN A N 1
ATOM 632 C CA . ASN A 1 80 ? -11.053 -10.367 22.731 1.00 98.44 80 ASN A CA 1
ATOM 633 C C . ASN A 1 80 ? -11.608 -9.673 21.478 1.00 98.44 80 ASN A C 1
ATOM 635 O O . ASN A 1 80 ? -12.523 -8.854 21.581 1.00 98.44 80 ASN A O 1
ATOM 639 N N . GLY A 1 81 ? -11.008 -9.922 20.319 1.00 97.56 81 GLY A N 1
ATOM 640 C CA . GLY A 1 81 ? -11.335 -9.281 19.057 1.00 97.56 81 GLY A CA 1
ATOM 641 C C . GLY A 1 81 ? -12.458 -9.969 18.287 1.00 97.56 81 GLY A C 1
ATOM 642 O O . GLY A 1 81 ? -12.925 -11.049 18.660 1.00 97.56 81 GLY A O 1
ATOM 643 N N . PRO A 1 82 ? -12.913 -9.333 17.197 1.00 97.31 82 PRO A N 1
ATOM 644 C CA . PRO A 1 82 ? -13.852 -9.949 16.269 1.00 97.31 82 PRO A CA 1
ATOM 645 C C . PRO A 1 82 ? -13.225 -11.149 15.547 1.00 97.31 82 PRO A C 1
ATOM 647 O O . PRO A 1 82 ? -12.004 -11.281 15.457 1.00 97.31 82 PRO A O 1
ATOM 650 N N . THR A 1 83 ? -14.071 -12.002 14.961 1.00 94.94 83 THR A N 1
ATOM 651 C CA . THR A 1 83 ? -13.609 -13.048 14.041 1.00 94.94 83 THR A CA 1
ATOM 652 C C . THR A 1 83 ? -12.841 -12.425 12.880 1.00 94.94 83 THR A C 1
ATOM 654 O O . THR A 1 83 ? -13.298 -11.462 12.265 1.00 94.94 83 THR A O 1
ATOM 657 N N . ARG A 1 84 ? -11.669 -12.989 12.586 1.00 95.38 84 ARG A N 1
ATOM 658 C CA . ARG A 1 84 ? -10.772 -12.488 11.549 1.00 95.38 84 ARG A CA 1
ATOM 659 C C . ARG A 1 84 ? -11.396 -12.586 10.156 1.00 95.38 84 ARG A C 1
ATOM 661 O O . ARG A 1 84 ? -11.840 -13.659 9.751 1.00 95.38 84 ARG A O 1
ATOM 668 N N . VAL A 1 85 ? -11.322 -11.486 9.411 1.00 96.19 85 VAL A N 1
ATOM 669 C CA . VAL A 1 85 ? -11.584 -11.432 7.967 1.00 96.19 85 VAL A CA 1
ATOM 670 C C . VAL A 1 85 ? -10.242 -11.433 7.240 1.00 96.19 85 VAL A C 1
ATOM 672 O O . VAL A 1 85 ? -9.377 -10.615 7.547 1.00 96.19 85 VAL A O 1
ATOM 675 N N . VAL A 1 86 ? -10.049 -12.383 6.322 1.00 95.19 86 VAL A N 1
ATOM 676 C CA . VAL A 1 86 ? -8.785 -12.559 5.574 1.00 95.19 86 VAL A CA 1
ATOM 677 C C . VAL A 1 86 ? -8.831 -11.940 4.178 1.00 95.19 86 VAL A C 1
ATOM 679 O O . VAL A 1 86 ? -7.810 -11.468 3.690 1.00 95.19 86 VAL A O 1
ATOM 682 N N . SER A 1 87 ? -10.016 -11.888 3.575 1.00 95.81 87 SER A N 1
ATOM 683 C CA . SER A 1 87 ? -10.282 -11.265 2.282 1.00 95.81 87 SER A CA 1
ATOM 684 C C . SER A 1 87 ? -11.708 -10.711 2.251 1.00 95.81 87 SER A C 1
ATOM 686 O O . SER A 1 87 ? -12.570 -11.127 3.035 1.00 95.81 87 SER A O 1
ATOM 688 N N . TYR A 1 88 ? -11.970 -9.769 1.349 1.00 94.75 88 TYR A N 1
ATOM 689 C CA . TYR A 1 88 ? -13.314 -9.244 1.099 1.00 94.75 88 TYR A CA 1
ATOM 690 C C . TYR A 1 88 ? -13.536 -8.948 -0.383 1.00 94.75 88 TYR A C 1
ATOM 692 O O . TYR A 1 88 ? -12.597 -8.636 -1.113 1.00 94.75 88 TYR A O 1
ATOM 700 N N . VAL A 1 89 ? -14.791 -8.994 -0.836 1.00 91.69 89 VAL A N 1
ATOM 701 C CA . VAL A 1 89 ? -15.129 -8.640 -2.224 1.00 91.69 89 VAL A CA 1
ATOM 702 C C . VAL A 1 89 ? -15.211 -7.122 -2.382 1.00 91.69 89 VAL A C 1
ATOM 704 O O . VAL A 1 89 ? -16.048 -6.454 -1.769 1.00 91.69 89 VAL A O 1
ATOM 707 N N . GLY A 1 90 ? -14.364 -6.567 -3.248 1.00 87.25 90 GLY A N 1
ATOM 708 C CA . GLY A 1 90 ? -14.343 -5.145 -3.564 1.00 87.25 90 GLY A CA 1
ATOM 709 C C . GLY A 1 90 ? -15.631 -4.672 -4.268 1.00 87.25 90 GLY A C 1
ATOM 710 O O . GLY A 1 90 ? -16.108 -5.327 -5.198 1.00 87.25 90 GLY A O 1
ATOM 711 N N . PRO A 1 91 ? -16.169 -3.483 -3.926 1.00 84.00 91 PRO A N 1
ATOM 712 C CA . PRO A 1 91 ? -17.516 -3.061 -4.336 1.00 84.00 91 PRO A CA 1
ATOM 713 C C . PRO A 1 91 ? -17.660 -2.641 -5.810 1.00 84.00 91 PRO A C 1
ATOM 715 O O . PRO A 1 91 ? -18.769 -2.356 -6.251 1.00 84.00 91 PRO A O 1
ATOM 718 N N . VAL A 1 92 ? -16.562 -2.543 -6.569 1.00 83.19 92 VAL A N 1
ATOM 719 C CA . VAL A 1 92 ? -16.572 -2.016 -7.952 1.00 83.19 92 VAL A CA 1
ATOM 720 C C . VAL A 1 92 ? -16.240 -3.091 -8.981 1.00 83.19 92 VAL A C 1
ATOM 722 O O . VAL A 1 92 ? -16.955 -3.230 -9.967 1.00 83.19 92 VAL A O 1
ATOM 725 N N . ALA A 1 93 ? -15.160 -3.845 -8.765 1.00 77.44 93 ALA A N 1
ATOM 726 C CA . ALA A 1 93 ? -14.673 -4.838 -9.724 1.00 77.44 93 ALA A CA 1
ATOM 727 C C . ALA A 1 93 ? -15.095 -6.279 -9.384 1.00 77.44 93 ALA A C 1
ATOM 729 O O . ALA A 1 93 ? -14.832 -7.179 -10.174 1.00 77.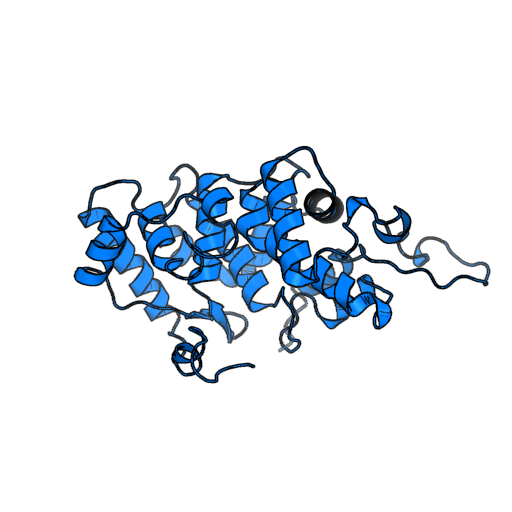44 93 ALA A O 1
ATOM 730 N N . GLY A 1 94 ? -15.715 -6.508 -8.217 1.00 85.12 94 GLY A N 1
ATOM 731 C CA . GLY A 1 94 ? -16.062 -7.854 -7.747 1.00 85.12 94 GLY A CA 1
ATOM 732 C C . GLY A 1 94 ? -14.847 -8.750 -7.484 1.00 85.12 94 GLY A C 1
ATOM 733 O O . GLY A 1 94 ? -14.988 -9.967 -7.454 1.00 85.12 94 GLY A O 1
ATOM 734 N N . LEU A 1 95 ? -13.659 -8.157 -7.337 1.00 89.69 95 LEU A N 1
ATOM 735 C CA . LEU A 1 95 ? -12.417 -8.867 -7.048 1.00 89.69 95 LEU A CA 1
ATOM 736 C C . LEU A 1 95 ? -12.281 -9.085 -5.545 1.00 89.69 95 LEU A C 1
ATOM 738 O O . LEU A 1 95 ? -12.617 -8.190 -4.767 1.00 89.69 95 LEU A O 1
ATOM 742 N N . SER A 1 96 ? -11.765 -10.251 -5.165 1.00 93.81 96 SER A N 1
ATOM 743 C CA . SER A 1 96 ? -11.326 -10.503 -3.796 1.00 93.81 96 SER A CA 1
ATOM 744 C C . SER A 1 96 ? -10.076 -9.676 -3.500 1.00 93.81 96 SER A C 1
ATOM 746 O O . SER A 1 96 ? -9.163 -9.617 -4.326 1.00 93.81 96 SER A O 1
ATOM 748 N N . ILE A 1 97 ? -10.072 -8.993 -2.357 1.00 94.81 97 ILE A N 1
ATOM 749 C CA . ILE A 1 97 ? -8.972 -8.161 -1.875 1.00 94.81 97 ILE A CA 1
ATOM 750 C C . ILE A 1 97 ? -8.428 -8.775 -0.587 1.00 94.81 97 ILE A C 1
ATOM 752 O O . ILE A 1 97 ? -9.162 -8.897 0.398 1.00 94.81 97 ILE A O 1
ATOM 756 N N . ASP A 1 98 ? -7.141 -9.120 -0.595 1.00 96.06 98 ASP A N 1
ATOM 757 C CA . ASP A 1 98 ? -6.418 -9.655 0.559 1.00 96.06 98 ASP A CA 1
ATOM 758 C C . ASP A 1 98 ? -6.257 -8.570 1.639 1.00 96.06 98 ASP A C 1
ATOM 760 O O . ASP A 1 98 ? -5.660 -7.509 1.422 1.00 96.06 98 ASP A O 1
ATOM 764 N N . VAL A 1 99 ? -6.798 -8.834 2.833 1.00 97.81 99 VAL A N 1
ATOM 765 C CA . VAL A 1 99 ? -6.761 -7.892 3.966 1.00 97.81 99 VAL A CA 1
ATOM 766 C C . VAL A 1 99 ? -5.337 -7.700 4.479 1.00 97.81 99 VAL A C 1
ATOM 768 O O . VAL A 1 99 ? -4.986 -6.607 4.925 1.00 97.81 99 VAL A O 1
ATOM 771 N N . ASP A 1 100 ? -4.514 -8.745 4.417 1.00 96.88 100 ASP A N 1
ATOM 772 C CA . ASP A 1 100 ? -3.148 -8.712 4.924 1.00 96.88 100 ASP A CA 1
ATOM 773 C C . ASP A 1 100 ? -2.218 -7.864 4.042 1.00 96.88 100 ASP A C 1
ATOM 775 O O . ASP A 1 100 ? -1.449 -7.071 4.590 1.00 96.88 100 ASP A O 1
ATOM 779 N N . HIS A 1 101 ? -2.347 -7.943 2.711 1.00 96.81 101 HIS A N 1
ATOM 780 C CA . HIS A 1 101 ? -1.647 -7.075 1.760 1.00 96.81 101 HIS A CA 1
ATOM 781 C C . HIS A 1 101 ? -2.071 -5.623 1.949 1.00 96.81 101 HIS A C 1
ATOM 783 O O . HIS A 1 101 ? -1.229 -4.779 2.242 1.00 96.81 101 HIS A O 1
ATOM 789 N N . PHE A 1 102 ? -3.379 -5.337 1.909 1.00 98.25 102 PHE A N 1
ATOM 790 C CA . PHE A 1 102 ? -3.914 -3.996 2.183 1.00 98.25 102 PHE A CA 1
ATOM 791 C C . PHE A 1 102 ? -3.353 -3.409 3.491 1.00 98.25 102 PHE A C 1
ATOM 793 O O . PHE A 1 102 ? -2.902 -2.260 3.531 1.00 98.25 102 PHE A O 1
ATOM 800 N N . ALA A 1 103 ? -3.352 -4.202 4.566 1.00 98.19 103 ALA A N 1
ATOM 801 C CA . ALA A 1 103 ? -2.883 -3.761 5.871 1.00 98.19 103 ALA A CA 1
ATOM 802 C C . ALA A 1 103 ? -1.368 -3.542 5.913 1.00 98.19 103 ALA A C 1
ATOM 804 O O . ALA A 1 103 ? -0.913 -2.622 6.591 1.00 98.19 103 ALA A O 1
ATOM 805 N N . ALA A 1 104 ? -0.585 -4.352 5.198 1.00 96.88 104 ALA A N 1
ATOM 806 C CA . ALA A 1 104 ? 0.858 -4.178 5.093 1.00 96.88 104 ALA A CA 1
ATOM 807 C C . ALA A 1 104 ? 1.212 -2.849 4.407 1.00 96.88 104 ALA A C 1
ATOM 809 O O . ALA A 1 104 ? 2.012 -2.082 4.953 1.00 96.88 104 ALA A O 1
ATOM 810 N N . VAL A 1 105 ? 0.543 -2.535 3.292 1.00 97.88 105 VAL A N 1
ATOM 811 C CA . VAL A 1 105 ? 0.713 -1.265 2.570 1.00 97.88 105 VAL A CA 1
ATOM 812 C C . VAL A 1 105 ? 0.304 -0.087 3.446 1.00 97.88 105 VAL A C 1
ATOM 814 O O . VAL A 1 105 ? 1.080 0.848 3.648 1.00 97.88 105 VAL A O 1
ATOM 817 N N . ALA A 1 106 ? -0.900 -0.138 4.024 1.00 98.44 106 ALA A N 1
ATOM 818 C CA . ALA A 1 106 ? -1.383 0.924 4.897 1.00 98.44 106 ALA A CA 1
ATOM 819 C C . ALA A 1 106 ? -0.440 1.146 6.085 1.00 98.44 106 ALA A C 1
ATOM 821 O O . ALA A 1 106 ? -0.139 2.290 6.411 1.00 98.44 106 ALA A O 1
ATOM 822 N N . ASN A 1 107 ? 0.095 0.081 6.694 1.00 97.38 107 ASN A N 1
ATOM 823 C CA . ASN A 1 107 ? 1.031 0.208 7.810 1.00 97.38 107 ASN A CA 1
ATOM 824 C C . ASN A 1 107 ? 2.344 0.864 7.385 1.00 97.38 107 ASN A C 1
ATOM 826 O O . ASN A 1 107 ? 2.828 1.732 8.115 1.00 97.38 107 ASN A O 1
ATOM 830 N N . GLY A 1 108 ? 2.913 0.474 6.243 1.00 96.00 108 GLY A N 1
ATOM 831 C CA . GLY A 1 108 ? 4.135 1.088 5.729 1.00 96.00 108 GLY A CA 1
ATOM 832 C C . GLY A 1 108 ? 3.945 2.576 5.444 1.00 96.00 108 GLY A C 1
ATOM 833 O O . GLY A 1 108 ? 4.729 3.396 5.921 1.00 96.00 108 GLY A O 1
ATOM 834 N N . VAL A 1 109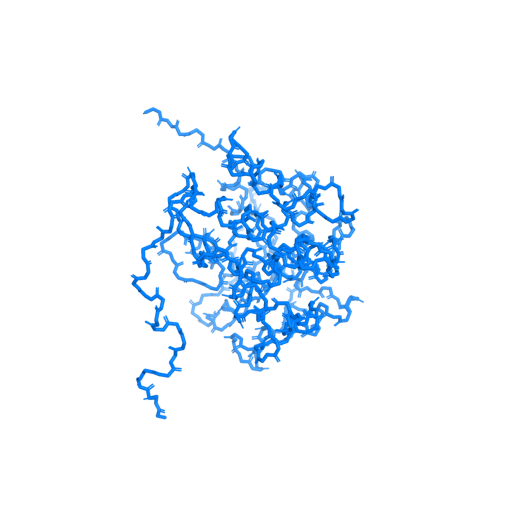 ? 2.850 2.947 4.780 1.00 97.44 109 VAL A N 1
ATOM 835 C CA . VAL A 1 109 ? 2.517 4.351 4.491 1.00 97.44 109 VAL A CA 1
ATOM 836 C C . VAL A 1 109 ? 2.191 5.137 5.766 1.00 97.44 109 VAL A C 1
ATOM 838 O O . VAL A 1 109 ? 2.623 6.276 5.916 1.00 97.44 109 VAL A O 1
ATOM 841 N N . THR A 1 110 ? 1.503 4.554 6.748 1.00 96.81 110 THR A N 1
ATOM 842 C CA . THR A 1 110 ? 1.265 5.224 8.037 1.00 96.81 110 THR A CA 1
ATOM 843 C C . THR A 1 110 ? 2.567 5.522 8.778 1.00 96.81 110 THR A C 1
ATOM 845 O O . THR A 1 110 ? 2.672 6.580 9.397 1.00 96.81 110 THR A O 1
ATOM 848 N N . VAL A 1 111 ? 3.561 4.633 8.713 1.00 94.44 111 VAL A N 1
ATOM 849 C CA . VAL A 1 111 ? 4.850 4.819 9.399 1.00 94.44 111 VAL A CA 1
ATOM 850 C C . VAL A 1 111 ? 5.753 5.802 8.650 1.00 94.44 111 VAL A C 1
ATOM 852 O O . VAL A 1 111 ? 6.347 6.675 9.280 1.00 94.44 111 VAL A O 1
ATOM 855 N N . HIS A 1 112 ? 5.833 5.696 7.322 1.00 94.56 112 HIS A N 1
ATOM 856 C CA . HIS A 1 112 ? 6.844 6.400 6.518 1.00 94.56 112 HIS A CA 1
ATOM 857 C C . HIS A 1 112 ? 6.303 7.552 5.671 1.00 94.56 112 HIS A C 1
ATOM 859 O O . HIS A 1 112 ? 7.082 8.337 5.131 1.00 94.56 112 HIS A O 1
ATOM 865 N N . GLY A 1 113 ? 4.985 7.662 5.525 1.00 95.38 113 GLY A N 1
ATOM 866 C CA . GLY A 1 113 ? 4.360 8.546 4.547 1.00 95.38 113 GLY A CA 1
ATOM 867 C C . GLY A 1 113 ? 4.711 8.134 3.116 1.00 95.38 113 GLY A C 1
ATOM 868 O O . GLY A 1 113 ? 4.811 6.950 2.799 1.00 95.38 113 GLY A O 1
ATOM 869 N N . GLN A 1 114 ? 4.932 9.127 2.259 1.00 94.19 114 GLN A N 1
ATOM 870 C CA . GLN A 1 114 ? 5.320 8.958 0.857 1.00 94.19 114 GLN A CA 1
ATOM 871 C C . GLN A 1 114 ? 6.625 9.695 0.544 1.00 94.19 114 GLN A C 1
ATOM 873 O O . GLN A 1 114 ? 6.992 10.646 1.242 1.00 94.19 114 GLN A O 1
ATOM 878 N N . GLY A 1 115 ? 7.275 9.327 -0.561 1.00 93.81 115 GLY A N 1
ATOM 879 C CA . GLY A 1 115 ? 8.359 10.125 -1.123 1.00 93.81 115 GLY A CA 1
ATOM 880 C C . GLY A 1 115 ? 7.923 11.546 -1.526 1.00 93.81 115 GLY A C 1
ATOM 881 O O . GLY A 1 115 ? 6.746 11.833 -1.779 1.00 93.81 115 GLY A O 1
ATOM 882 N N . THR A 1 116 ? 8.889 12.469 -1.565 1.00 93.00 116 THR A N 1
ATOM 883 C CA . THR A 1 116 ? 8.637 13.885 -1.869 1.00 93.00 116 THR A CA 1
ATOM 884 C C . THR A 1 116 ? 8.778 14.145 -3.364 1.00 93.00 116 THR A C 1
ATOM 886 O O . THR A 1 116 ? 9.817 13.886 -3.968 1.00 93.00 116 THR A O 1
ATOM 889 N N . GLY A 1 117 ? 7.743 14.731 -3.970 1.00 92.94 117 GLY A N 1
ATOM 890 C CA . GLY A 1 117 ? 7.730 14.977 -5.409 1.00 92.94 117 GLY A CA 1
ATOM 891 C C . GLY A 1 117 ? 7.857 13.661 -6.174 1.00 92.94 117 GLY A C 1
ATOM 892 O O . GLY A 1 117 ? 7.006 12.782 -6.039 1.00 92.94 117 GLY A O 1
ATOM 893 N N . ILE A 1 118 ? 8.923 13.535 -6.966 1.00 93.19 118 ILE A N 1
ATOM 894 C CA . ILE A 1 118 ? 9.161 12.334 -7.770 1.00 93.19 118 ILE A CA 1
ATOM 895 C C . ILE A 1 118 ? 9.949 11.242 -7.044 1.00 93.19 118 ILE A C 1
ATOM 897 O O . ILE A 1 118 ? 9.980 10.129 -7.553 1.00 93.19 118 ILE A O 1
ATOM 901 N N . THR A 1 119 ? 10.556 11.524 -5.888 1.00 96.06 119 THR A N 1
ATOM 902 C CA . THR A 1 119 ? 11.355 10.519 -5.174 1.00 96.06 119 THR A CA 1
ATOM 903 C C . THR A 1 119 ? 10.459 9.483 -4.513 1.00 96.06 119 THR A C 1
ATOM 905 O O . THR A 1 119 ? 9.266 9.726 -4.301 1.00 96.06 119 THR A O 1
ATOM 908 N N . THR A 1 120 ? 11.034 8.346 -4.152 1.00 95.38 120 THR A N 1
ATOM 909 C CA . THR A 1 120 ? 10.376 7.259 -3.430 1.00 95.38 120 THR A CA 1
ATOM 910 C C . THR A 1 120 ? 10.999 7.013 -2.063 1.00 95.38 120 THR A C 1
ATOM 912 O O . THR A 1 120 ? 12.055 7.558 -1.746 1.00 95.38 120 THR A O 1
ATOM 915 N N . ASN A 1 121 ? 10.296 6.266 -1.212 1.00 95.50 121 ASN A N 1
ATOM 916 C CA . ASN A 1 121 ? 10.764 5.872 0.115 1.00 95.50 121 ASN A CA 1
ATOM 917 C C . ASN A 1 121 ? 10.241 4.474 0.500 1.00 95.50 121 ASN A C 1
ATOM 919 O O . ASN A 1 121 ? 9.550 3.806 -0.273 1.00 95.50 121 ASN A O 1
ATOM 923 N N . VAL A 1 122 ? 10.527 4.048 1.731 1.00 94.31 122 VAL A N 1
ATOM 924 C CA . VAL A 1 122 ? 10.062 2.767 2.291 1.00 94.31 122 VAL A CA 1
ATOM 925 C C . VAL A 1 122 ? 8.528 2.636 2.312 1.00 94.31 122 VAL A C 1
ATOM 927 O O . VAL A 1 122 ? 8.004 1.539 2.118 1.00 94.31 122 VAL A O 1
ATOM 930 N N . GLY A 1 123 ? 7.789 3.736 2.486 1.00 95.25 123 GLY A N 1
ATOM 931 C CA . GLY A 1 123 ? 6.324 3.743 2.401 1.00 95.25 123 GLY A CA 1
ATOM 932 C C . GLY A 1 123 ? 5.823 3.385 1.001 1.00 95.25 123 GLY A C 1
ATOM 933 O O . GLY A 1 123 ? 4.958 2.524 0.863 1.00 95.25 123 GLY A O 1
ATOM 934 N N . ASP A 1 124 ? 6.430 3.952 -0.044 1.00 96.50 124 ASP A N 1
ATOM 935 C CA . ASP A 1 124 ? 6.149 3.574 -1.436 1.00 96.50 124 ASP A CA 1
ATOM 936 C C . ASP A 1 124 ? 6.511 2.112 -1.729 1.00 96.50 124 ASP A C 1
ATOM 938 O O . ASP A 1 124 ? 5.763 1.405 -2.407 1.00 96.50 124 ASP A O 1
ATOM 942 N N . PHE A 1 125 ? 7.645 1.644 -1.197 1.00 95.81 125 PHE A N 1
ATOM 943 C CA . PHE A 1 125 ? 8.085 0.259 -1.366 1.00 95.81 125 PHE A CA 1
ATOM 944 C C . PHE A 1 125 ? 7.139 -0.744 -0.689 1.00 95.81 125 PHE A C 1
ATOM 946 O O . PHE A 1 125 ? 6.992 -1.862 -1.170 1.00 95.81 125 PHE A O 1
ATOM 953 N N . SER A 1 126 ? 6.477 -0.359 0.406 1.00 94.56 126 SER A N 1
ATOM 954 C CA . SER A 1 126 ? 5.580 -1.251 1.152 1.00 94.56 126 SER A CA 1
ATOM 955 C C . SER A 1 126 ? 4.324 -1.698 0.388 1.00 94.56 126 SER A C 1
ATOM 957 O O . SER A 1 126 ? 3.666 -2.625 0.848 1.00 94.56 126 SER A O 1
ATOM 959 N N . GLY A 1 127 ? 4.013 -1.075 -0.755 1.00 95.38 127 GLY A N 1
ATOM 960 C CA . GLY A 1 127 ? 2.949 -1.501 -1.671 1.00 95.38 127 GLY A CA 1
ATOM 961 C C . GLY A 1 127 ? 3.393 -1.438 -3.123 1.00 95.38 127 GLY A C 1
ATOM 962 O O . GLY A 1 127 ? 4.273 -2.197 -3.530 1.00 95.38 127 GLY A O 1
ATOM 963 N N . TRP A 1 128 ? 2.855 -0.470 -3.876 1.00 96.31 128 TRP A N 1
ATOM 964 C CA . TRP A 1 128 ? 3.023 -0.375 -5.333 1.00 96.31 128 TRP A CA 1
ATOM 965 C C . TRP A 1 128 ? 4.476 -0.474 -5.809 1.00 96.31 128 TRP A C 1
ATOM 967 O O . TRP A 1 128 ? 4.744 -1.022 -6.878 1.00 96.31 128 TRP A O 1
ATOM 977 N N . GLY A 1 129 ? 5.433 0.059 -5.043 1.00 95.31 129 GLY A N 1
ATOM 978 C CA . GLY A 1 129 ? 6.845 0.008 -5.399 1.00 95.31 129 GLY A CA 1
ATOM 979 C C . GLY A 1 129 ? 7.473 -1.374 -5.229 1.00 95.31 129 GLY A C 1
ATOM 980 O O . GLY A 1 129 ? 8.301 -1.785 -6.051 1.00 95.31 129 GLY A O 1
ATOM 981 N N . GLY A 1 130 ? 7.061 -2.110 -4.198 1.00 94.69 130 GLY A N 1
ATOM 982 C CA . GLY A 1 130 ? 7.471 -3.489 -3.955 1.00 94.69 130 GLY A CA 1
ATOM 983 C C . GLY A 1 130 ? 6.907 -4.436 -5.011 1.00 94.69 130 GLY A C 1
ATOM 984 O O . GLY A 1 130 ? 7.661 -5.217 -5.599 1.00 94.69 130 GLY A O 1
ATOM 985 N N . ASP A 1 131 ? 5.622 -4.305 -5.337 1.00 95.69 131 ASP A N 1
ATOM 986 C CA . ASP A 1 131 ? 4.973 -5.132 -6.361 1.00 95.69 131 ASP A CA 1
ATOM 987 C C . ASP A 1 131 ? 5.493 -4.814 -7.766 1.00 95.69 131 ASP A C 1
ATOM 989 O O . ASP A 1 131 ? 5.812 -5.719 -8.539 1.00 95.69 131 ASP A O 1
ATOM 993 N N . LEU A 1 132 ? 5.746 -3.538 -8.076 1.00 95.44 132 LEU A N 1
ATOM 994 C CA . LEU A 1 132 ? 6.450 -3.154 -9.301 1.00 95.44 132 LEU A CA 1
ATOM 995 C C . LEU A 1 132 ? 7.853 -3.774 -9.377 1.00 95.44 132 LEU A C 1
ATOM 997 O O . LEU A 1 132 ? 8.295 -4.198 -10.448 1.00 95.44 132 LEU A O 1
ATOM 1001 N N . THR A 1 133 ? 8.568 -3.826 -8.254 1.00 94.31 133 THR A N 1
ATOM 1002 C CA . THR A 1 133 ? 9.913 -4.404 -8.187 1.00 94.31 133 THR A CA 1
ATOM 1003 C C . THR A 1 133 ? 9.897 -5.913 -8.425 1.00 94.31 133 THR A C 1
ATOM 1005 O O . THR A 1 133 ? 10.737 -6.434 -9.167 1.00 94.31 133 THR A O 1
ATOM 1008 N N . THR A 1 134 ? 8.952 -6.638 -7.825 1.00 94.12 134 THR A N 1
ATOM 1009 C CA . THR A 1 134 ? 8.809 -8.079 -8.077 1.00 94.12 134 THR A CA 1
ATOM 1010 C C . THR A 1 134 ? 8.338 -8.341 -9.507 1.00 94.12 134 THR A C 1
ATOM 1012 O O . THR A 1 134 ? 8.867 -9.242 -10.157 1.00 94.12 134 THR A O 1
ATOM 1015 N N . PHE A 1 135 ? 7.467 -7.489 -10.055 1.00 94.12 135 PHE A N 1
ATOM 1016 C CA . PHE A 1 135 ? 7.012 -7.574 -11.443 1.00 94.12 135 PHE A CA 1
ATOM 1017 C C . PHE A 1 135 ? 8.147 -7.335 -12.447 1.00 94.12 135 PHE A C 1
ATOM 1019 O O . PHE A 1 135 ? 8.279 -8.062 -13.434 1.00 94.12 135 PHE A O 1
ATOM 1026 N N . TYR A 1 136 ? 9.027 -6.363 -12.175 1.00 92.69 136 TYR A N 1
ATOM 1027 C CA . TYR A 1 136 ? 10.275 -6.185 -12.923 1.00 92.69 136 TYR A CA 1
ATOM 1028 C C . TYR A 1 136 ? 11.106 -7.470 -12.921 1.00 92.69 136 TYR A C 1
ATOM 1030 O O . TYR A 1 136 ? 11.607 -7.891 -13.965 1.00 92.69 136 TYR A O 1
ATOM 1038 N N . ALA A 1 137 ? 11.256 -8.099 -11.755 1.00 92.06 137 ALA A N 1
ATOM 1039 C CA . ALA A 1 137 ? 12.032 -9.322 -11.627 1.00 92.06 137 ALA A CA 1
ATOM 1040 C C . ALA A 1 137 ? 11.390 -10.477 -12.411 1.00 92.06 137 ALA A C 1
ATOM 1042 O O . ALA A 1 137 ? 12.096 -11.199 -13.114 1.00 92.06 137 ALA A O 1
ATOM 1043 N N . GLU A 1 138 ? 10.062 -10.613 -12.356 1.00 92.06 138 GLU A N 1
ATOM 1044 C CA . GLU A 1 138 ? 9.304 -11.580 -13.155 1.00 92.06 138 GLU A CA 1
ATOM 1045 C C . GLU A 1 138 ? 9.579 -11.398 -14.653 1.00 92.06 138 GLU A C 1
ATOM 1047 O O . GLU A 1 138 ? 9.944 -12.360 -15.330 1.00 92.06 138 GLU A O 1
ATOM 1052 N N . TRP A 1 139 ? 9.519 -10.158 -15.150 1.00 89.69 139 TRP A N 1
ATOM 1053 C CA . TRP A 1 139 ? 9.904 -9.856 -16.527 1.00 89.69 139 TRP A CA 1
ATOM 1054 C C . TRP A 1 139 ? 11.365 -10.218 -16.805 1.00 89.69 139 TRP A C 1
ATOM 1056 O O . TRP A 1 139 ? 11.643 -10.838 -17.824 1.00 89.69 139 TRP A O 1
ATOM 1066 N N . GLY A 1 140 ? 12.299 -9.862 -15.919 1.00 87.00 140 GLY A N 1
ATOM 1067 C CA . GLY A 1 140 ? 13.721 -10.169 -16.079 1.00 87.00 140 GLY A CA 1
ATOM 1068 C C . GLY A 1 140 ? 13.978 -11.670 -16.230 1.00 87.00 140 GLY A C 1
ATOM 1069 O O . GLY A 1 140 ? 14.715 -12.077 -17.128 1.00 87.00 140 GLY A O 1
ATOM 1070 N N . ARG A 1 141 ? 13.303 -12.494 -15.420 1.00 88.56 141 ARG A N 1
ATOM 1071 C CA . ARG A 1 141 ? 13.327 -13.962 -15.509 1.00 88.56 141 ARG A CA 1
ATOM 1072 C C . ARG A 1 141 ? 12.736 -14.474 -16.824 1.00 88.56 141 ARG A C 1
ATOM 1074 O O . ARG A 1 141 ? 13.288 -15.387 -17.429 1.00 88.56 141 ARG A O 1
ATOM 1081 N N . ASP A 1 142 ? 11.625 -13.890 -17.261 1.00 85.25 142 ASP A N 1
ATOM 1082 C CA . ASP A 1 142 ? 10.887 -14.320 -18.452 1.00 85.25 142 ASP A CA 1
ATOM 1083 C C . ASP A 1 142 ? 11.442 -13.683 -19.754 1.00 85.25 142 ASP A C 1
ATOM 1085 O O . ASP A 1 142 ? 11.005 -14.027 -20.860 1.00 85.25 142 ASP A O 1
ATOM 1089 N N . SER A 1 143 ? 12.410 -12.764 -19.651 1.00 75.31 143 SER A N 1
ATOM 1090 C CA . SER A 1 143 ? 12.837 -11.857 -20.730 1.00 75.31 143 SER A CA 1
ATOM 1091 C C . SER A 1 143 ? 13.443 -12.561 -21.947 1.00 75.31 143 SER A C 1
ATOM 1093 O O . SER A 1 143 ? 13.281 -12.073 -23.069 1.00 75.31 143 SER A O 1
ATOM 1095 N N . ASP A 1 144 ? 14.021 -13.752 -21.762 1.00 71.75 144 ASP A N 1
ATOM 1096 C CA . ASP A 1 144 ? 14.486 -14.621 -22.853 1.00 71.75 144 ASP A CA 1
ATOM 1097 C C . ASP A 1 144 ? 13.346 -15.018 -23.812 1.00 71.75 144 ASP A C 1
ATOM 1099 O O . ASP A 1 144 ? 13.570 -15.271 -24.998 1.00 71.75 144 ASP A O 1
ATOM 1103 N N . THR A 1 145 ? 12.106 -15.036 -23.313 1.00 64.50 145 THR A N 1
ATOM 1104 C CA . THR A 1 145 ? 10.890 -15.358 -24.080 1.00 64.50 145 THR A CA 1
ATOM 1105 C C . THR A 1 145 ? 10.019 -14.135 -24.373 1.00 64.50 145 THR A C 1
ATOM 1107 O O . THR A 1 145 ? 9.289 -14.136 -25.365 1.00 64.50 145 THR A O 1
ATOM 1110 N N . THR A 1 146 ? 10.138 -13.066 -23.574 1.00 61.66 146 THR A N 1
ATOM 1111 C CA . THR A 1 146 ? 9.387 -11.812 -23.749 1.00 61.66 146 THR A CA 1
ATOM 1112 C C . THR A 1 146 ? 10.317 -10.598 -23.723 1.00 61.66 146 THR A C 1
ATOM 1114 O O . THR A 1 146 ? 10.438 -9.885 -22.728 1.00 61.66 146 THR A O 1
ATOM 1117 N N . ALA A 1 147 ? 10.966 -10.326 -24.858 1.00 67.44 147 ALA A N 1
ATOM 1118 C CA . ALA A 1 147 ? 12.010 -9.301 -24.936 1.00 67.44 147 ALA A CA 1
ATOM 1119 C C . ALA A 1 147 ? 11.521 -7.881 -24.577 1.00 67.44 147 ALA A C 1
ATOM 1121 O O . ALA A 1 147 ? 12.283 -7.068 -24.069 1.00 67.44 147 ALA A O 1
ATOM 1122 N N . SER A 1 148 ? 10.260 -7.538 -24.846 1.00 79.75 148 SER A N 1
ATOM 1123 C CA . SER A 1 148 ? 9.736 -6.193 -24.584 1.00 79.75 148 SER A CA 1
ATOM 1124 C C . SER A 1 148 ? 9.015 -6.137 -23.241 1.00 79.75 148 SER A C 1
ATOM 1126 O O . SER A 1 148 ? 7.919 -6.678 -23.117 1.00 79.75 148 SER A O 1
ATOM 1128 N N . GLY A 1 149 ? 9.573 -5.408 -22.274 1.00 77.69 149 GLY A N 1
ATOM 1129 C CA . GLY A 1 149 ? 8.882 -5.133 -21.012 1.00 77.69 149 GLY A CA 1
ATOM 1130 C C . GLY A 1 149 ? 7.598 -4.321 -21.181 1.00 77.69 149 GLY A C 1
ATOM 1131 O O . GLY A 1 149 ? 6.642 -4.551 -20.457 1.00 77.69 149 GLY A O 1
ATOM 1132 N N . TYR A 1 150 ? 7.499 -3.466 -22.202 1.00 79.69 150 TYR A N 1
ATOM 1133 C CA . TYR A 1 150 ? 6.238 -2.826 -22.581 1.00 79.69 150 TYR A CA 1
ATOM 1134 C C . TYR A 1 150 ? 5.151 -3.850 -22.903 1.00 79.69 150 TYR A C 1
ATOM 1136 O O . TYR A 1 150 ? 4.048 -3.771 -22.372 1.00 79.69 150 TYR A O 1
ATOM 1144 N N . THR A 1 151 ? 5.474 -4.814 -23.769 1.00 82.12 151 THR A N 1
ATOM 1145 C CA . THR A 1 151 ? 4.538 -5.881 -24.148 1.00 82.12 151 THR A CA 1
ATOM 1146 C C . THR A 1 151 ? 4.181 -6.712 -22.919 1.00 82.12 151 THR A C 1
ATOM 1148 O O . THR A 1 151 ? 3.008 -6.946 -22.662 1.00 82.12 151 THR A O 1
ATOM 1151 N N . TYR A 1 152 ? 5.177 -7.031 -22.088 1.00 86.19 152 TYR A N 1
ATOM 1152 C CA . TYR A 1 152 ? 4.973 -7.721 -20.818 1.00 86.19 152 TYR A CA 1
ATOM 1153 C C . TYR A 1 152 ? 3.998 -6.983 -19.887 1.00 86.19 152 TYR A C 1
ATOM 1155 O O . TYR A 1 152 ? 3.074 -7.589 -19.353 1.00 86.19 152 TYR A O 1
ATOM 1163 N N . CYS A 1 153 ? 4.140 -5.661 -19.748 1.00 86.69 153 CYS A N 1
ATOM 1164 C CA . CYS A 1 153 ? 3.217 -4.835 -18.971 1.00 86.69 153 CYS A CA 1
ATOM 1165 C C . CYS A 1 153 ? 1.803 -4.864 -19.558 1.00 86.69 153 CYS A C 1
ATOM 1167 O O . CYS A 1 153 ? 0.846 -5.075 -18.824 1.00 86.69 153 CYS A O 1
ATOM 1169 N N . MET A 1 154 ? 1.658 -4.687 -20.876 1.00 84.88 154 MET A N 1
ATOM 1170 C CA . MET A 1 154 ? 0.348 -4.731 -21.543 1.00 84.88 154 MET A CA 1
ATOM 1171 C C . MET A 1 154 ? -0.352 -6.090 -21.376 1.00 84.88 154 MET A C 1
ATOM 1173 O O . MET A 1 154 ? -1.585 -6.153 -21.313 1.00 84.88 154 MET A O 1
ATOM 1177 N N . ASP A 1 155 ? 0.430 -7.165 -21.294 1.00 87.44 155 ASP A N 1
ATOM 1178 C CA . ASP A 1 155 ? -0.075 -8.531 -21.227 1.00 87.44 155 ASP A CA 1
ATOM 1179 C C . ASP A 1 155 ? -0.341 -9.019 -19.802 1.00 87.44 155 ASP A C 1
ATOM 1181 O O . ASP A 1 155 ? -1.207 -9.883 -19.636 1.00 87.44 155 ASP A O 1
ATOM 1185 N N . ARG A 1 156 ? 0.367 -8.488 -18.793 1.00 90.50 156 ARG A N 1
ATOM 1186 C CA . ARG A 1 156 ? 0.352 -9.033 -17.424 1.00 90.50 156 ARG A CA 1
ATOM 1187 C C . ARG A 1 156 ? 0.071 -8.031 -16.302 1.00 90.50 156 ARG A C 1
ATOM 1189 O O . ARG A 1 156 ? -0.588 -8.412 -15.345 1.00 90.50 156 ARG A O 1
ATOM 1196 N N . LEU A 1 157 ? 0.526 -6.779 -16.402 1.00 89.69 157 LEU A N 1
ATOM 1197 C CA . LEU A 1 157 ? 0.471 -5.836 -15.276 1.00 89.69 157 LEU A CA 1
ATOM 1198 C C . LEU A 1 157 ? -0.976 -5.500 -14.899 1.00 89.69 157 LEU A C 1
ATOM 1200 O O . LEU A 1 157 ? -1.728 -4.987 -15.735 1.00 89.69 157 LEU A O 1
ATOM 1204 N N . ALA A 1 158 ? -1.342 -5.750 -13.637 1.00 88.31 158 ALA A N 1
ATOM 1205 C CA . ALA A 1 158 ? -2.663 -5.470 -13.079 1.00 88.31 158 ALA A CA 1
ATOM 1206 C C . ALA A 1 158 ? -3.804 -5.959 -13.989 1.00 88.31 158 ALA A C 1
ATOM 1208 O O . ALA A 1 158 ? -4.752 -5.230 -14.318 1.00 88.31 158 ALA A O 1
ATOM 1209 N N . LYS A 1 159 ? -3.687 -7.193 -14.483 1.00 88.25 159 LYS A N 1
ATOM 1210 C CA . LYS A 1 159 ? -4.647 -7.772 -15.419 1.00 88.25 159 LYS A CA 1
ATOM 1211 C C . LYS A 1 159 ? -5.466 -8.869 -14.742 1.00 88.25 159 LYS A C 1
ATOM 1213 O O . LYS A 1 159 ? -4.918 -9.788 -14.162 1.00 88.25 159 LYS A O 1
ATOM 1218 N N . ILE A 1 160 ? -6.793 -8.737 -14.820 1.00 83.75 160 ILE A N 1
ATOM 1219 C CA . ILE A 1 160 ? -7.765 -9.548 -14.062 1.00 83.75 160 ILE A CA 1
ATOM 1220 C C . ILE A 1 160 ? -7.710 -11.042 -14.429 1.00 83.75 160 ILE A C 1
ATOM 1222 O O . ILE A 1 160 ? -8.092 -11.885 -13.628 1.00 83.75 160 ILE A O 1
ATOM 1226 N N . ASP A 1 161 ? -7.241 -11.378 -15.629 1.00 81.50 161 ASP A N 1
ATOM 1227 C CA . ASP A 1 161 ? -7.207 -12.739 -16.168 1.00 81.50 161 ASP A CA 1
ATOM 1228 C C . ASP A 1 161 ? -5.786 -13.280 -16.392 1.00 81.50 161 ASP A C 1
ATOM 1230 O O . ASP A 1 161 ? -5.614 -14.310 -17.048 1.00 81.50 161 ASP A O 1
ATOM 1234 N N . THR A 1 162 ? -4.768 -12.615 -15.837 1.00 86.12 162 THR A N 1
ATOM 1235 C CA . THR A 1 162 ? -3.371 -13.036 -15.967 1.00 86.12 162 THR A CA 1
ATOM 1236 C C . THR A 1 162 ? -2.703 -13.124 -14.604 1.00 86.12 162 THR A C 1
ATOM 1238 O O . THR A 1 162 ? -2.617 -12.132 -13.890 1.00 86.12 162 THR A O 1
ATOM 1241 N N . VAL A 1 163 ? -2.144 -14.296 -14.300 1.00 86.88 163 VAL A N 1
ATOM 1242 C CA . VAL A 1 163 ? -1.292 -14.491 -13.120 1.00 86.88 163 VAL A CA 1
ATOM 1243 C C . VAL A 1 163 ? 0.006 -13.704 -13.290 1.00 86.88 163 VAL A C 1
ATOM 1245 O O . VAL A 1 163 ? 0.697 -13.854 -14.304 1.00 86.88 163 VAL A O 1
ATOM 1248 N N . SER A 1 164 ? 0.344 -12.887 -12.296 1.00 91.06 164 SER A N 1
ATOM 1249 C CA . SER A 1 164 ? 1.622 -12.170 -12.203 1.00 91.06 164 SER A CA 1
ATOM 1250 C C . SER A 1 164 ? 1.926 -11.829 -10.746 1.00 91.06 164 SER A C 1
ATOM 1252 O O . SER A 1 164 ? 1.061 -11.968 -9.894 1.00 91.06 164 SER A O 1
ATOM 1254 N N . THR A 1 165 ? 3.126 -11.351 -10.434 1.00 91.12 165 THR A N 1
ATOM 1255 C CA . THR A 1 165 ? 3.431 -10.843 -9.088 1.00 91.12 165 THR A CA 1
ATOM 1256 C C . THR A 1 165 ? 2.849 -9.456 -8.804 1.00 91.12 165 THR A C 1
ATOM 1258 O O . THR A 1 165 ? 3.138 -8.911 -7.748 1.00 91.12 165 THR A O 1
ATOM 1261 N N . PHE A 1 166 ? 2.103 -8.859 -9.741 1.00 93.88 166 PHE A N 1
ATOM 1262 C CA . PHE A 1 166 ? 1.428 -7.579 -9.537 1.00 93.88 166 PHE A CA 1
ATOM 1263 C C . PHE A 1 166 ? 0.038 -7.600 -10.182 1.00 93.88 166 PHE A C 1
ATOM 1265 O O . PHE A 1 166 ? -0.194 -7.069 -11.279 1.00 93.88 166 PHE A O 1
ATOM 1272 N N . GLU A 1 167 ? -0.882 -8.290 -9.511 1.00 92.38 167 GLU A N 1
ATOM 1273 C CA . GLU A 1 167 ? -2.240 -8.526 -9.995 1.00 92.38 167 GLU A CA 1
ATOM 1274 C C . GLU A 1 167 ? -3.149 -7.302 -9.792 1.00 92.38 167 GLU A C 1
ATOM 1276 O O . GLU A 1 167 ? -2.788 -6.303 -9.170 1.00 92.38 167 GLU A O 1
ATOM 1281 N N . MET A 1 168 ? -4.359 -7.337 -10.364 1.00 93.06 168 MET A N 1
ATOM 1282 C CA . MET A 1 168 ? -5.309 -6.226 -10.200 1.00 93.06 168 MET A CA 1
ATOM 1283 C C . MET A 1 168 ? -5.809 -6.099 -8.750 1.00 93.06 168 MET A C 1
ATOM 1285 O O . MET A 1 168 ? -6.051 -4.983 -8.296 1.00 93.06 168 MET A O 1
ATOM 1289 N N . SER A 1 169 ? -5.976 -7.212 -8.031 1.00 93.62 169 SER A N 1
ATOM 1290 C CA . SER A 1 169 ? -6.318 -7.215 -6.600 1.00 93.62 169 SER A CA 1
ATOM 1291 C C . SER A 1 169 ? -5.232 -6.539 -5.766 1.00 93.62 169 SER A C 1
ATOM 1293 O O . SER A 1 169 ? -5.565 -5.702 -4.928 1.00 93.62 169 SER A O 1
ATOM 1295 N N . ASP A 1 170 ? -3.962 -6.818 -6.062 1.00 94.44 170 ASP A N 1
ATOM 1296 C CA . ASP A 1 170 ? -2.813 -6.213 -5.379 1.00 94.44 170 ASP A CA 1
ATOM 1297 C C . ASP A 1 170 ? -2.738 -4.715 -5.674 1.00 94.44 170 ASP A C 1
ATOM 1299 O O . ASP A 1 170 ? -2.674 -3.911 -4.753 1.00 94.44 170 ASP A O 1
ATOM 1303 N N . LEU A 1 171 ? -2.909 -4.300 -6.938 1.00 95.75 171 LEU A N 1
ATOM 1304 C CA . LEU A 1 171 ? -2.971 -2.874 -7.283 1.00 95.75 171 LEU A CA 1
ATOM 1305 C C . LEU A 1 171 ? -4.118 -2.147 -6.559 1.00 95.75 171 LEU A C 1
ATOM 1307 O O . LEU A 1 171 ? -3.976 -0.984 -6.173 1.00 95.75 171 LEU A O 1
ATOM 1311 N N . ILE A 1 172 ? -5.272 -2.797 -6.388 1.00 95.94 172 ILE A N 1
ATOM 1312 C CA . ILE A 1 172 ? -6.370 -2.236 -5.596 1.00 95.94 172 ILE A CA 1
ATOM 1313 C C . ILE A 1 172 ? -5.959 -2.122 -4.125 1.00 95.94 172 ILE A C 1
ATOM 1315 O O . ILE A 1 172 ? -6.172 -1.062 -3.536 1.00 95.94 172 ILE A O 1
ATOM 1319 N N . ALA A 1 173 ? -5.367 -3.169 -3.549 1.00 97.44 173 ALA A N 1
ATOM 1320 C CA . ALA A 1 173 ? -4.900 -3.183 -2.166 1.00 97.44 173 ALA A CA 1
ATOM 1321 C C . ALA A 1 173 ? -3.812 -2.127 -1.911 1.00 97.44 173 ALA A C 1
ATOM 1323 O O . ALA A 1 173 ? -3.855 -1.457 -0.882 1.00 97.44 173 ALA A O 1
ATOM 1324 N N . ASP A 1 174 ? -2.908 -1.906 -2.865 1.00 98.25 174 ASP A N 1
ATOM 1325 C CA . ASP A 1 174 ? -1.874 -0.873 -2.820 1.00 98.25 174 ASP A CA 1
ATOM 1326 C C . ASP A 1 174 ? -2.466 0.535 -2.804 1.00 98.25 174 ASP A C 1
ATOM 1328 O O . ASP A 1 174 ? -2.093 1.380 -1.989 1.00 98.25 174 ASP A O 1
ATOM 1332 N N . VAL A 1 175 ? -3.410 0.796 -3.710 1.00 97.94 175 VAL A N 1
ATOM 1333 C CA . VAL A 1 175 ? -4.090 2.090 -3.831 1.00 97.94 175 VAL A CA 1
ATOM 1334 C C . VAL A 1 175 ? -4.922 2.385 -2.588 1.00 97.94 175 VAL A C 1
ATOM 1336 O O . VAL A 1 175 ? -4.855 3.485 -2.036 1.00 97.94 175 VAL A O 1
ATOM 1339 N N . ASP A 1 176 ? -5.701 1.407 -2.140 1.00 98.06 176 ASP A N 1
ATOM 1340 C CA . ASP A 1 176 ? -6.540 1.514 -0.953 1.00 98.06 176 ASP A CA 1
ATOM 1341 C C . ASP A 1 176 ? -5.685 1.678 0.306 1.00 98.06 176 ASP A C 1
ATOM 1343 O O . ASP A 1 176 ? -5.946 2.566 1.123 1.00 98.06 176 ASP A O 1
ATOM 1347 N N . GLY A 1 177 ? -4.637 0.863 0.430 1.00 98.50 177 GLY A N 1
ATOM 1348 C CA . GLY A 1 177 ? -3.692 0.886 1.535 1.00 98.50 177 GLY A CA 1
ATOM 1349 C C . GLY A 1 177 ? -2.956 2.217 1.618 1.00 98.50 177 GLY A C 1
ATOM 1350 O O . GLY A 1 177 ? -2.886 2.803 2.694 1.00 98.50 177 GLY A O 1
ATOM 1351 N N . TYR A 1 178 ? -2.504 2.768 0.489 1.00 98.50 178 TYR A N 1
ATOM 1352 C CA . TYR A 1 178 ? -1.920 4.107 0.448 1.00 98.50 178 TYR A CA 1
ATOM 1353 C C . TYR A 1 178 ? -2.912 5.181 0.905 1.00 98.50 178 TYR A C 1
ATOM 1355 O O . TYR A 1 178 ? -2.567 6.017 1.738 1.00 98.50 178 TYR A O 1
ATOM 1363 N N . LEU A 1 179 ? -4.149 5.174 0.394 1.00 98.06 179 LEU A N 1
ATOM 1364 C CA . LEU A 1 179 ? -5.135 6.205 0.732 1.00 98.06 179 LEU A CA 1
ATOM 1365 C C . LEU A 1 179 ? -5.506 6.166 2.217 1.00 98.06 179 LEU A C 1
ATOM 1367 O O . LEU A 1 179 ? -5.550 7.210 2.866 1.00 98.06 179 LEU A O 1
ATOM 1371 N N . VAL A 1 180 ? -5.734 4.971 2.764 1.00 98.50 180 VAL A N 1
ATOM 1372 C CA . VAL A 1 180 ? -6.000 4.789 4.197 1.00 98.50 180 VAL A CA 1
ATOM 1373 C C . VAL A 1 180 ? -4.769 5.157 5.019 1.00 98.50 180 VAL A C 1
ATOM 1375 O O . VAL A 1 180 ? -4.881 5.909 5.985 1.00 98.50 180 VAL A O 1
ATOM 1378 N N . GLY A 1 181 ? -3.593 4.684 4.608 1.00 98.25 181 GLY A N 1
ATOM 1379 C CA . GLY A 1 181 ? -2.325 4.937 5.276 1.00 98.25 181 GLY A CA 1
ATOM 1380 C C . GLY A 1 181 ? -2.011 6.426 5.388 1.00 98.25 181 GLY A C 1
ATOM 1381 O O . GLY A 1 181 ? -1.650 6.877 6.472 1.00 98.25 181 GLY A O 1
ATOM 1382 N N . MET A 1 182 ? -2.219 7.195 4.312 1.00 97.69 182 MET A N 1
ATOM 1383 C CA . MET A 1 182 ? -2.052 8.652 4.291 1.00 97.69 182 MET A CA 1
ATOM 1384 C C . MET A 1 182 ? -3.097 9.378 5.144 1.00 97.69 182 MET A C 1
ATOM 1386 O O . MET A 1 182 ? -2.752 10.345 5.818 1.00 97.69 182 MET A O 1
ATOM 1390 N N . ASN A 1 183 ? -4.351 8.915 5.161 1.00 96.94 183 ASN A N 1
ATOM 1391 C CA . ASN A 1 183 ? -5.411 9.518 5.976 1.00 96.94 183 ASN A CA 1
ATOM 1392 C C . ASN A 1 183 ? -5.180 9.352 7.483 1.00 96.94 183 ASN A C 1
ATOM 1394 O O . ASN A 1 183 ? -5.590 10.208 8.269 1.00 96.94 183 ASN A O 1
ATOM 1398 N N . ILE A 1 184 ? -4.536 8.262 7.904 1.00 96.88 184 ILE A N 1
ATOM 1399 C CA . ILE A 1 184 ? -4.242 8.008 9.321 1.00 96.88 184 ILE A CA 1
ATOM 1400 C C . ILE A 1 184 ? -2.793 8.343 9.698 1.00 96.88 184 ILE A C 1
ATOM 1402 O O . ILE A 1 184 ? -2.453 8.347 10.885 1.00 96.88 184 ILE A O 1
ATOM 1406 N N . HIS A 1 185 ? -1.938 8.653 8.719 1.00 92.94 185 HIS A N 1
ATOM 1407 C CA . HIS A 1 185 ? -0.588 9.156 8.950 1.00 92.94 185 HIS A CA 1
ATOM 1408 C C . HIS A 1 185 ? -0.653 10.446 9.779 1.00 92.94 185 HIS A C 1
ATOM 1410 O O . HIS A 1 185 ? -1.422 11.358 9.491 1.00 92.94 185 HIS A O 1
ATOM 1416 N N . GLY A 1 186 ? 0.115 10.514 10.869 1.00 84.69 186 GLY A N 1
ATOM 1417 C CA . GLY A 1 186 ? 0.031 11.639 11.808 1.00 84.69 186 GLY A CA 1
ATOM 1418 C C . GLY A 1 186 ? -1.282 11.724 12.609 1.00 84.69 186 GLY A C 1
ATOM 1419 O O . GLY A 1 186 ? -1.473 12.704 13.327 1.00 84.69 186 GLY A O 1
ATOM 1420 N N . ARG A 1 187 ? -2.144 10.693 12.552 1.00 80.25 187 ARG A N 1
ATOM 1421 C CA . ARG A 1 187 ? -3.408 10.552 13.306 1.00 80.25 187 ARG A CA 1
ATOM 1422 C C . ARG A 1 187 ? -4.506 11.559 12.947 1.00 80.25 187 ARG A C 1
ATOM 1424 O O . ARG A 1 187 ? -5.266 11.971 13.822 1.00 80.25 187 ARG A O 1
ATOM 1431 N N . SER A 1 188 ? -4.614 11.956 11.681 1.00 83.25 188 SER A N 1
ATOM 1432 C CA . SER A 1 188 ? -5.712 12.823 11.221 1.00 83.25 188 SER A CA 1
ATOM 1433 C C . SER A 1 188 ? -7.088 12.151 11.252 1.00 83.25 188 SER A C 1
ATOM 1435 O O . SER A 1 188 ? -8.085 12.841 11.451 1.00 83.25 188 SER A O 1
ATOM 1437 N N . GLU A 1 189 ? -7.146 10.828 11.094 1.00 94.75 189 GLU A N 1
ATOM 1438 C CA . GLU A 1 189 ? -8.381 10.037 11.103 1.00 94.75 189 GLU A CA 1
ATOM 1439 C C . GLU A 1 189 ? -8.191 8.726 11.881 1.00 94.75 189 GLU A C 1
ATOM 1441 O O . GLU A 1 189 ? -7.065 8.263 12.112 1.00 94.75 189 GLU A O 1
ATOM 1446 N N . THR A 1 190 ? -9.301 8.102 12.284 1.00 97.88 190 THR A N 1
ATOM 1447 C CA . THR A 1 190 ? -9.270 6.698 12.703 1.00 97.88 190 THR A CA 1
ATOM 1448 C C . THR A 1 190 ? -9.221 5.800 11.468 1.00 97.88 190 THR A C 1
ATOM 1450 O O . THR A 1 190 ? -9.742 6.147 10.408 1.00 97.88 190 THR A O 1
ATOM 1453 N N . ILE A 1 191 ? -8.636 4.611 11.594 1.00 98.25 191 ILE A N 1
ATOM 1454 C CA . ILE A 1 191 ? -8.663 3.607 10.522 1.00 98.25 191 ILE A CA 1
ATOM 1455 C C . ILE A 1 191 ? -10.093 3.195 10.153 1.00 98.25 191 ILE A C 1
ATOM 1457 O O . ILE A 1 191 ? -10.358 2.885 8.996 1.00 98.25 191 ILE A O 1
ATOM 1461 N N . VAL A 1 192 ? -11.023 3.244 11.112 1.00 98.38 192 VAL A N 1
ATOM 1462 C CA . VAL A 1 192 ? -12.445 2.981 10.868 1.00 98.38 192 VAL A CA 1
ATOM 1463 C C . VAL A 1 192 ? -13.008 4.007 9.890 1.00 98.38 192 VAL A C 1
ATOM 1465 O O . VAL A 1 192 ? -13.548 3.618 8.855 1.00 98.38 192 VAL A O 1
ATOM 1468 N N . ASP A 1 193 ? -12.817 5.298 10.171 1.00 97.88 193 ASP A N 1
ATOM 1469 C CA . ASP A 1 193 ? -13.311 6.379 9.313 1.00 97.88 193 ASP A CA 1
ATOM 1470 C C . ASP A 1 193 ? -12.652 6.327 7.929 1.00 97.88 193 ASP A C 1
ATOM 1472 O O . ASP A 1 193 ? -13.336 6.412 6.909 1.00 97.88 193 ASP A O 1
ATOM 1476 N N . ALA A 1 194 ? -11.333 6.119 7.875 1.00 97.88 194 ALA A N 1
ATOM 1477 C CA . ALA A 1 194 ? -10.588 6.066 6.621 1.00 97.88 194 ALA A CA 1
ATOM 1478 C C . ALA A 1 194 ? -11.062 4.915 5.712 1.00 97.88 194 ALA A C 1
ATOM 1480 O O . ALA A 1 194 ? -11.292 5.121 4.516 1.00 97.88 194 ALA A O 1
ATOM 1481 N N . VAL A 1 195 ? -11.261 3.712 6.268 1.00 97.81 195 VAL A N 1
ATOM 1482 C CA . VAL A 1 195 ? -11.747 2.544 5.514 1.00 97.81 195 VAL A CA 1
ATOM 1483 C C . VAL A 1 195 ? -13.213 2.718 5.106 1.00 97.81 195 VAL A C 1
ATOM 1485 O O . VAL A 1 195 ? -13.563 2.435 3.959 1.00 97.81 195 VAL A O 1
ATOM 1488 N N . GLN A 1 196 ? -14.073 3.228 5.992 1.00 96.00 196 GLN A N 1
ATOM 1489 C CA . GLN A 1 196 ? -15.476 3.496 5.662 1.00 96.00 196 GLN A CA 1
ATOM 1490 C C . GLN A 1 196 ? -15.599 4.531 4.539 1.00 96.00 196 GLN A C 1
ATOM 1492 O O . GLN A 1 196 ? -16.282 4.277 3.548 1.00 96.00 196 GLN A O 1
ATOM 1497 N N . ASN A 1 197 ? -14.878 5.650 4.632 1.00 94.19 197 ASN A N 1
ATOM 1498 C CA . ASN A 1 197 ? -14.856 6.689 3.600 1.00 94.19 197 ASN A CA 1
ATOM 1499 C C . ASN A 1 197 ? -14.313 6.172 2.261 1.00 94.19 197 ASN A C 1
ATOM 1501 O O . ASN A 1 197 ? -14.756 6.602 1.194 1.00 94.19 197 ASN A O 1
ATOM 1505 N N . LEU A 1 198 ? -13.341 5.257 2.297 1.00 95.75 198 LEU A N 1
ATOM 1506 C CA . LEU A 1 198 ? -12.797 4.625 1.101 1.00 95.75 198 LEU A CA 1
ATOM 1507 C C . LEU A 1 198 ? -13.812 3.688 0.438 1.00 95.75 198 LEU A C 1
ATOM 1509 O O . LEU A 1 198 ? -13.933 3.708 -0.784 1.00 95.75 198 LEU A O 1
ATOM 1513 N N . LEU A 1 199 ? -14.514 2.860 1.208 1.00 94.12 199 LEU A N 1
ATOM 1514 C CA . LEU A 1 199 ? -15.301 1.753 0.664 1.00 94.12 199 LEU A CA 1
ATOM 1515 C C . LEU A 1 199 ? -16.790 2.071 0.480 1.00 94.12 199 LEU A C 1
ATOM 1517 O O . LEU A 1 199 ? -17.434 1.487 -0.393 1.00 94.12 199 LEU A O 1
ATOM 1521 N N . GLN A 1 200 ? -17.333 3.022 1.239 1.00 87.81 200 GLN A N 1
ATOM 1522 C CA . GLN A 1 200 ? -18.730 3.446 1.164 1.00 87.81 200 GLN A CA 1
ATOM 1523 C C . GLN A 1 200 ? -18.894 4.769 0.400 1.00 87.81 200 GLN A C 1
ATOM 1525 O O . GLN A 1 200 ? -17.930 5.420 -0.003 1.00 87.81 200 GLN A O 1
ATOM 1530 N N . GLY A 1 201 ? -20.147 5.156 0.130 1.00 78.62 201 GLY A N 1
ATOM 1531 C CA . GLY A 1 201 ? -20.485 6.485 -0.400 1.00 78.62 201 GLY A CA 1
ATOM 1532 C C . GLY A 1 201 ? -19.883 6.834 -1.769 1.00 78.62 201 GLY A C 1
ATOM 1533 O O . GLY A 1 201 ? -19.840 8.004 -2.135 1.00 78.62 201 GLY A O 1
ATOM 1534 N N . GLY A 1 202 ? -19.399 5.845 -2.527 1.00 83.31 202 GLY A N 1
ATOM 1535 C CA . GLY A 1 202 ? -18.719 6.055 -3.809 1.00 83.31 202 GLY A CA 1
ATOM 1536 C C . GLY A 1 202 ? -17.215 6.348 -3.708 1.00 83.31 202 GLY A C 1
ATOM 1537 O O . GLY A 1 202 ? -16.582 6.551 -4.746 1.00 83.31 202 GLY A O 1
ATOM 1538 N N . GLY A 1 203 ? -16.605 6.310 -2.515 1.00 89.12 203 GLY A N 1
ATOM 1539 C CA . GLY A 1 203 ? -15.153 6.494 -2.340 1.00 89.12 203 GLY A CA 1
ATOM 1540 C C . GLY A 1 203 ? -14.322 5.529 -3.194 1.00 89.12 203 GLY A C 1
ATOM 1541 O O . GLY A 1 203 ? -13.326 5.917 -3.816 1.00 89.12 203 GLY A O 1
ATOM 1542 N N . ALA A 1 204 ? -14.826 4.304 -3.325 1.00 91.38 204 ALA A N 1
ATOM 1543 C CA . ALA A 1 204 ? -14.261 3.213 -4.097 1.00 91.38 204 ALA A CA 1
ATOM 1544 C C . ALA A 1 204 ? -14.189 3.510 -5.604 1.00 91.38 204 ALA A C 1
ATOM 1546 O O . ALA A 1 204 ? -13.285 3.021 -6.280 1.00 91.38 204 ALA A O 1
ATOM 1547 N N . LEU A 1 205 ? -15.110 4.316 -6.140 1.00 91.31 205 LEU A N 1
ATOM 1548 C CA . LEU A 1 205 ? -15.154 4.666 -7.565 1.00 91.31 205 LEU A CA 1
ATOM 1549 C C . LEU A 1 205 ? -14.045 5.652 -7.952 1.00 91.31 205 LEU A C 1
ATOM 1551 O O . LEU A 1 205 ? -13.655 5.725 -9.114 1.00 91.31 205 LEU A O 1
ATOM 1555 N N . SER A 1 206 ? -13.534 6.414 -6.982 1.00 91.88 206 SER A N 1
ATOM 1556 C CA . SER A 1 206 ? -12.521 7.450 -7.205 1.00 91.88 206 SER A CA 1
ATOM 1557 C C . SER A 1 206 ? -11.121 7.064 -6.723 1.00 91.88 206 SER A C 1
ATOM 1559 O O . SER A 1 206 ? -10.200 7.855 -6.910 1.00 91.88 206 SER A O 1
ATOM 1561 N N . ARG A 1 207 ? -10.937 5.870 -6.133 1.00 94.00 207 ARG A N 1
ATOM 1562 C CA . ARG A 1 207 ? -9.683 5.424 -5.487 1.00 94.00 207 ARG A CA 1
ATOM 1563 C C . ARG A 1 207 ? -8.442 5.659 -6.354 1.00 94.00 207 ARG A C 1
ATOM 1565 O O . ARG A 1 207 ? -7.498 6.317 -5.938 1.00 94.00 207 ARG A O 1
ATOM 1572 N N . PHE A 1 208 ? -8.509 5.239 -7.614 1.00 94.62 208 PHE A N 1
ATOM 1573 C CA . PHE A 1 208 ? -7.405 5.324 -8.560 1.00 94.62 208 PHE A CA 1
ATOM 1574 C C . PHE A 1 208 ? -7.061 6.763 -8.915 1.00 94.62 208 PHE A C 1
ATOM 1576 O O . PHE A 1 208 ? -5.891 7.133 -8.967 1.00 94.62 208 PHE A O 1
ATOM 1583 N N . LYS A 1 209 ? -8.089 7.595 -9.109 1.00 94.31 209 LYS A N 1
ATOM 1584 C CA . LYS A 1 209 ? -7.896 9.019 -9.361 1.00 94.31 209 LYS A CA 1
ATOM 1585 C C . LYS A 1 209 ? -7.286 9.704 -8.138 1.00 94.31 209 LYS A C 1
ATOM 1587 O O . LYS A 1 209 ? -6.334 10.453 -8.296 1.00 94.31 209 LYS A O 1
ATOM 1592 N N . ARG A 1 210 ? -7.805 9.433 -6.935 1.00 95.56 210 ARG A N 1
ATOM 1593 C CA . ARG A 1 210 ? -7.295 10.017 -5.685 1.00 95.56 210 ARG A CA 1
ATOM 1594 C C . ARG A 1 210 ? -5.843 9.631 -5.436 1.00 95.56 210 ARG A C 1
ATOM 1596 O O . ARG A 1 210 ? -5.052 10.506 -5.116 1.00 95.56 210 ARG A O 1
ATOM 1603 N N . PHE A 1 211 ? -5.486 8.365 -5.642 1.00 96.75 211 PHE A N 1
ATOM 1604 C CA . PHE A 1 211 ? -4.100 7.910 -5.565 1.00 96.75 211 PHE A CA 1
ATOM 1605 C C . PHE A 1 211 ? -3.215 8.622 -6.589 1.00 96.75 211 PHE A C 1
ATOM 1607 O O . PHE A 1 211 ? -2.187 9.181 -6.230 1.00 96.75 211 PHE A O 1
ATOM 1614 N N . TYR A 1 212 ? -3.640 8.673 -7.853 1.00 95.69 212 TYR A N 1
ATOM 1615 C CA . TYR A 1 212 ? -2.879 9.323 -8.918 1.00 95.69 212 TYR A CA 1
ATOM 1616 C C . TYR A 1 212 ? -2.675 10.829 -8.673 1.00 95.69 212 TYR A C 1
ATOM 1618 O O . TYR A 1 212 ? -1.577 11.356 -8.868 1.00 95.69 212 TYR A O 1
ATOM 1626 N N . ASP A 1 213 ? -3.712 11.520 -8.200 1.00 94.88 213 ASP A N 1
ATOM 1627 C CA . ASP A 1 213 ? -3.634 12.929 -7.818 1.00 94.88 213 ASP A CA 1
ATOM 1628 C C . ASP A 1 213 ? -2.713 13.126 -6.603 1.00 94.88 213 ASP A C 1
ATOM 1630 O O . ASP A 1 213 ? -1.848 13.994 -6.632 1.00 94.88 213 ASP A O 1
ATOM 1634 N N . ALA A 1 214 ? -2.868 12.320 -5.549 1.00 94.56 214 ALA A N 1
ATOM 1635 C CA . ALA A 1 214 ? -2.113 12.472 -4.307 1.00 94.56 214 ALA A CA 1
ATOM 1636 C C . ALA A 1 214 ? -0.632 12.111 -4.477 1.00 94.56 214 ALA A C 1
ATOM 1638 O O . ALA A 1 214 ? 0.249 12.873 -4.073 1.00 94.56 214 ALA A O 1
ATOM 1639 N N . ARG A 1 215 ? -0.344 10.972 -5.115 1.00 95.12 215 ARG A N 1
ATOM 1640 C CA . ARG A 1 215 ? 1.018 10.456 -5.220 1.00 95.12 215 ARG A CA 1
ATOM 1641 C C . ARG A 1 215 ? 1.817 11.103 -6.341 1.00 95.12 215 ARG A C 1
ATOM 1643 O O . ARG A 1 215 ? 3.012 11.336 -6.171 1.00 95.12 215 ARG A O 1
ATOM 1650 N N . TYR A 1 216 ? 1.176 11.390 -7.473 1.00 92.94 216 TYR A N 1
ATOM 1651 C CA . TYR A 1 216 ? 1.854 11.862 -8.686 1.00 92.94 216 TYR A CA 1
ATOM 1652 C C . TYR A 1 216 ? 1.436 13.276 -9.104 1.00 92.94 216 TYR A C 1
ATOM 1654 O O . TYR A 1 216 ? 1.813 13.741 -10.182 1.00 92.94 216 TYR A O 1
ATOM 1662 N N . ASN A 1 217 ? 0.665 13.987 -8.275 1.00 93.88 217 ASN A N 1
ATOM 1663 C CA . ASN A 1 217 ? 0.117 15.310 -8.593 1.00 93.88 217 ASN A CA 1
ATOM 1664 C C . ASN A 1 217 ? -0.723 15.320 -9.885 1.00 93.88 217 ASN A C 1
ATOM 1666 O O . ASN A 1 217 ? -0.753 16.304 -10.624 1.00 93.88 217 ASN A O 1
ATOM 1670 N N . GLY A 1 218 ? -1.360 14.194 -10.212 1.00 89.56 218 GLY A N 1
ATOM 1671 C CA . GLY A 1 218 ? -2.176 14.085 -11.414 1.00 89.56 218 GLY A CA 1
ATOM 1672 C C . GLY A 1 218 ? -1.374 14.123 -12.726 1.00 89.56 218 GLY A C 1
ATOM 1673 O O . GLY A 1 218 ? -1.969 14.277 -13.800 1.00 89.56 218 GLY A O 1
ATOM 1674 N N . ASP A 1 219 ? -0.046 13.976 -12.677 1.00 89.25 219 ASP A N 1
ATOM 1675 C CA . ASP A 1 219 ? 0.843 14.133 -13.830 1.00 89.25 219 ASP A CA 1
ATOM 1676 C C . ASP A 1 219 ? 1.532 12.822 -14.252 1.00 89.25 219 ASP A C 1
ATOM 1678 O O . ASP A 1 219 ? 2.106 12.087 -13.448 1.00 89.25 219 ASP A O 1
ATOM 1682 N N . ASN A 1 220 ? 1.500 12.536 -15.559 1.00 85.50 220 ASN A N 1
ATOM 1683 C CA . ASN A 1 220 ? 2.051 11.293 -16.108 1.00 85.50 220 ASN A CA 1
ATOM 1684 C C . ASN A 1 220 ? 3.583 11.286 -16.116 1.00 85.50 220 ASN A C 1
ATOM 1686 O O . ASN A 1 220 ? 4.183 10.213 -16.105 1.00 85.50 220 ASN A O 1
ATOM 1690 N N . THR A 1 221 ? 4.212 12.460 -16.193 1.00 87.31 221 THR A N 1
ATOM 1691 C CA . THR A 1 221 ? 5.671 12.583 -16.127 1.00 87.31 221 THR A CA 1
ATOM 1692 C C . THR A 1 221 ? 6.126 12.270 -14.713 1.00 87.31 221 THR A C 1
ATOM 1694 O O . THR A 1 221 ? 6.989 11.420 -14.552 1.00 87.31 221 THR A O 1
ATOM 1697 N N . ASN A 1 222 ? 5.459 12.826 -13.698 1.00 88.31 222 ASN A N 1
ATOM 1698 C CA . ASN A 1 222 ? 5.733 12.487 -12.302 1.00 88.31 222 ASN A CA 1
ATOM 1699 C C . ASN A 1 222 ? 5.536 10.997 -12.025 1.00 88.31 222 ASN A C 1
ATOM 1701 O O . ASN A 1 222 ? 6.407 10.373 -11.436 1.00 88.31 222 ASN A O 1
ATOM 1705 N N . ALA A 1 223 ? 4.432 10.402 -12.488 1.00 87.69 223 ALA A N 1
ATOM 1706 C CA . ALA A 1 223 ? 4.216 8.967 -12.321 1.00 87.69 223 ALA A CA 1
ATOM 1707 C C . ALA A 1 223 ? 5.354 8.140 -12.947 1.00 87.69 223 ALA A C 1
ATOM 1709 O O . ALA A 1 223 ? 5.830 7.178 -12.341 1.00 87.69 223 ALA A O 1
ATOM 1710 N N . PHE A 1 224 ? 5.820 8.531 -14.139 1.00 86.44 224 PHE A N 1
ATOM 1711 C CA . PHE A 1 224 ? 6.936 7.875 -14.822 1.00 86.44 224 PHE A CA 1
ATOM 1712 C C . PHE A 1 224 ? 8.248 8.043 -14.066 1.00 86.44 224 PHE A C 1
ATOM 1714 O O . PHE A 1 224 ? 8.926 7.050 -13.806 1.00 86.44 224 PHE A O 1
ATOM 1721 N N . ASP A 1 225 ? 8.577 9.269 -13.679 1.00 88.81 225 ASP A N 1
ATOM 1722 C CA . ASP A 1 225 ? 9.816 9.580 -12.980 1.00 88.81 225 ASP A CA 1
ATOM 1723 C C . ASP A 1 225 ? 9.858 8.886 -11.615 1.00 88.81 225 ASP A C 1
ATOM 1725 O O . ASP A 1 225 ? 10.872 8.289 -11.280 1.00 88.81 225 ASP A O 1
ATOM 1729 N N . THR A 1 226 ? 8.741 8.834 -10.887 1.00 91.56 226 THR A N 1
ATOM 1730 C CA . THR A 1 226 ? 8.622 8.100 -9.619 1.00 91.56 226 THR A CA 1
ATOM 1731 C C . THR A 1 226 ? 8.730 6.587 -9.779 1.00 91.56 226 THR A C 1
ATOM 1733 O O . THR A 1 226 ? 9.369 5.918 -8.972 1.00 91.56 226 THR A O 1
ATOM 1736 N N . THR A 1 227 ? 8.145 6.021 -10.835 1.00 91.12 227 THR A N 1
ATOM 1737 C CA . THR A 1 227 ? 8.291 4.589 -11.158 1.00 91.12 227 THR A CA 1
ATOM 1738 C C . THR A 1 227 ? 9.750 4.255 -11.474 1.00 91.12 227 THR A C 1
ATOM 1740 O O . THR A 1 227 ? 10.276 3.226 -11.048 1.00 91.12 227 THR A O 1
ATOM 1743 N N . LYS A 1 228 ? 10.423 5.133 -12.223 1.00 90.12 228 LYS A N 1
ATOM 1744 C CA . LYS A 1 228 ? 11.842 4.991 -12.540 1.00 90.12 228 LYS A CA 1
ATOM 1745 C C . LYS A 1 228 ? 12.704 5.138 -11.287 1.00 90.12 228 LYS A C 1
ATOM 1747 O O . LYS A 1 228 ? 13.624 4.344 -11.106 1.00 90.12 228 LYS A O 1
ATOM 1752 N N . ASP A 1 229 ? 12.394 6.105 -10.431 1.00 92.75 229 ASP A N 1
ATOM 1753 C CA . ASP A 1 229 ? 13.054 6.325 -9.145 1.00 92.75 229 ASP A CA 1
ATOM 1754 C C . ASP A 1 229 ? 12.961 5.071 -8.263 1.00 92.75 229 ASP A C 1
ATOM 1756 O O . ASP A 1 229 ? 13.997 4.515 -7.909 1.00 92.75 229 ASP A O 1
ATOM 1760 N N . MET A 1 230 ? 11.765 4.495 -8.080 1.00 94.31 230 MET A N 1
ATOM 1761 C CA . MET A 1 230 ? 11.586 3.226 -7.353 1.00 94.31 230 MET A CA 1
ATOM 1762 C C . MET A 1 230 ? 12.507 2.114 -7.863 1.00 94.31 230 MET A C 1
ATOM 1764 O O . MET A 1 230 ? 13.090 1.367 -7.082 1.00 94.31 230 MET A O 1
ATOM 1768 N N . LEU A 1 231 ? 12.671 1.986 -9.182 1.00 92.31 231 LEU A N 1
ATOM 1769 C CA . LEU A 1 231 ? 13.467 0.910 -9.773 1.00 92.31 231 LEU A CA 1
ATOM 1770 C C . LEU A 1 231 ? 14.974 1.193 -9.795 1.00 92.31 231 LEU A C 1
ATOM 1772 O O . LEU A 1 231 ? 15.761 0.246 -9.813 1.00 92.31 231 LEU A O 1
ATOM 1776 N N . THR A 1 232 ? 15.390 2.458 -9.831 1.00 90.69 232 THR A N 1
ATOM 1777 C CA . THR A 1 232 ? 16.780 2.817 -10.159 1.00 90.69 232 THR A CA 1
ATOM 1778 C C . THR A 1 232 ? 17.475 3.711 -9.144 1.00 90.69 232 THR A C 1
ATOM 1780 O O . THR A 1 232 ? 18.705 3.699 -9.095 1.00 90.69 232 THR A O 1
ATOM 1783 N N . ASP A 1 233 ? 16.743 4.456 -8.320 1.00 87.94 233 ASP A N 1
ATOM 1784 C CA . ASP A 1 233 ? 17.365 5.359 -7.362 1.00 87.94 233 ASP A CA 1
ATOM 1785 C C . ASP A 1 233 ? 18.073 4.589 -6.250 1.00 87.94 233 ASP A C 1
ATOM 1787 O O . ASP A 1 233 ? 17.550 3.608 -5.722 1.00 87.94 233 ASP A O 1
ATOM 1791 N N . GLY A 1 234 ? 19.292 5.017 -5.936 1.00 80.31 234 GLY A N 1
ATOM 1792 C CA . GLY A 1 234 ? 20.162 4.395 -4.941 1.00 80.31 234 GLY A CA 1
ATOM 1793 C C . GLY A 1 234 ? 20.380 5.248 -3.695 1.00 80.31 234 GLY A C 1
ATOM 1794 O O . GLY A 1 234 ? 21.290 4.946 -2.924 1.00 80.31 234 GLY A O 1
ATOM 1795 N N . THR A 1 235 ? 19.648 6.356 -3.543 1.00 86.81 235 THR A N 1
ATOM 1796 C CA . THR A 1 235 ? 19.910 7.338 -2.483 1.00 86.81 235 THR A CA 1
ATOM 1797 C C . THR A 1 235 ? 19.247 6.974 -1.162 1.00 86.81 235 THR A C 1
ATOM 1799 O O . THR A 1 235 ? 19.824 7.262 -0.113 1.00 86.81 235 THR A O 1
ATOM 1802 N N . ASP A 1 236 ? 18.104 6.286 -1.202 1.00 88.12 236 ASP A N 1
ATOM 1803 C CA . ASP A 1 236 ? 17.513 5.623 -0.040 1.00 88.12 236 ASP A CA 1
ATOM 1804 C C . ASP A 1 236 ? 18.120 4.205 0.102 1.00 88.12 236 ASP A C 1
ATOM 1806 O O . ASP A 1 236 ? 17.864 3.326 -0.741 1.00 88.12 236 ASP A O 1
ATOM 1810 N N . PRO A 1 237 ? 18.978 3.963 1.115 1.00 88.44 237 PRO A N 1
ATOM 1811 C CA . PRO A 1 237 ? 19.647 2.677 1.285 1.00 88.44 237 PRO A CA 1
ATOM 1812 C C . PRO A 1 237 ? 18.671 1.552 1.647 1.00 88.44 237 PRO A C 1
ATOM 1814 O O . PRO A 1 237 ? 18.887 0.422 1.204 1.00 88.44 237 PRO A O 1
ATOM 1817 N N . ASP A 1 238 ? 17.592 1.854 2.376 1.00 89.00 238 ASP A N 1
ATOM 1818 C CA . ASP A 1 238 ? 16.611 0.855 2.800 1.00 89.00 238 ASP A CA 1
ATOM 1819 C C . ASP A 1 238 ? 15.805 0.381 1.586 1.00 89.00 238 ASP A C 1
ATOM 1821 O O . ASP A 1 238 ? 15.718 -0.820 1.322 1.00 89.00 238 ASP A O 1
ATOM 1825 N N . VAL A 1 239 ? 15.304 1.315 0.765 1.00 91.06 239 VAL A N 1
ATOM 1826 C CA . VAL A 1 239 ? 14.627 0.980 -0.505 1.00 91.06 239 VAL A CA 1
ATOM 1827 C C . VAL A 1 239 ? 15.563 0.210 -1.436 1.00 91.06 239 VAL A C 1
ATOM 1829 O O . VAL A 1 239 ? 15.153 -0.761 -2.076 1.00 91.06 239 VAL A O 1
ATOM 1832 N N . SER A 1 240 ? 16.838 0.596 -1.498 1.00 91.31 240 SER A N 1
ATOM 1833 C CA . SER A 1 240 ? 17.827 -0.080 -2.338 1.00 91.31 240 SER A CA 1
ATOM 1834 C C . SER A 1 240 ? 18.059 -1.535 -1.928 1.00 91.31 240 SER A C 1
ATOM 1836 O O . SER A 1 240 ? 18.073 -2.415 -2.795 1.00 91.31 240 SER A O 1
ATOM 1838 N N . GLU A 1 241 ? 18.226 -1.804 -0.631 1.00 89.56 241 GLU A N 1
ATOM 1839 C CA . GLU A 1 241 ? 18.412 -3.157 -0.097 1.00 89.56 241 GLU A CA 1
ATOM 1840 C C . GLU A 1 241 ? 17.160 -4.014 -0.310 1.00 89.56 241 GLU A C 1
ATOM 1842 O O . GLU A 1 241 ? 17.245 -5.129 -0.839 1.00 89.56 241 GLU A O 1
ATOM 1847 N N . LEU A 1 242 ? 15.989 -3.463 0.016 1.00 91.06 242 LEU A N 1
ATOM 1848 C CA . LEU A 1 242 ? 14.700 -4.119 -0.171 1.00 91.06 242 LEU A CA 1
ATOM 1849 C C . LEU A 1 242 ? 14.454 -4.487 -1.638 1.00 91.06 242 LEU A C 1
ATOM 1851 O O . LEU A 1 242 ? 14.043 -5.612 -1.940 1.00 91.06 242 LEU A O 1
ATOM 1855 N N . ARG A 1 243 ? 14.779 -3.582 -2.566 1.00 92.19 243 ARG A N 1
ATOM 1856 C CA . ARG A 1 243 ? 14.651 -3.821 -4.005 1.00 92.19 243 ARG A CA 1
ATOM 1857 C C . ARG A 1 243 ? 15.554 -4.950 -4.486 1.00 92.19 243 ARG A C 1
ATOM 1859 O O . ARG A 1 243 ? 15.096 -5.835 -5.209 1.00 92.19 243 ARG A O 1
ATOM 1866 N N . ILE A 1 244 ? 16.821 -4.956 -4.066 1.00 91.50 244 ILE A N 1
ATOM 1867 C CA . ILE A 1 244 ? 17.757 -6.042 -4.394 1.00 91.50 244 ILE A CA 1
ATOM 1868 C C . ILE A 1 244 ? 17.208 -7.374 -3.874 1.00 91.50 244 ILE A C 1
ATOM 1870 O O . ILE A 1 244 ? 17.131 -8.343 -4.633 1.00 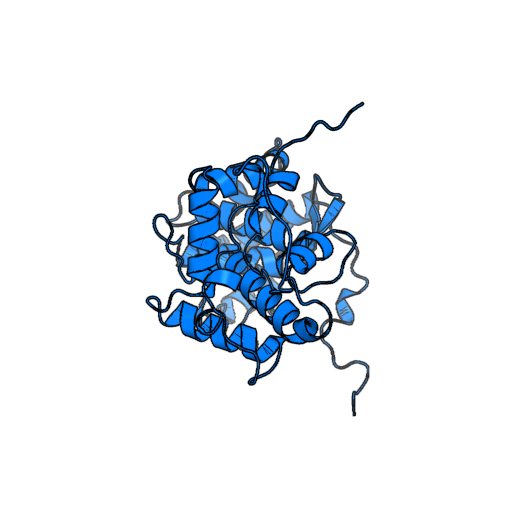91.50 244 ILE A O 1
ATOM 1874 N N . ALA A 1 245 ? 16.781 -7.421 -2.610 1.00 90.44 245 ALA A N 1
ATOM 1875 C CA . ALA A 1 245 ? 16.248 -8.631 -1.995 1.00 90.44 245 ALA A CA 1
ATOM 1876 C C . ALA A 1 245 ? 14.995 -9.147 -2.724 1.00 90.44 245 ALA A C 1
ATOM 1878 O O . ALA A 1 245 ? 14.899 -10.344 -3.013 1.00 90.44 245 ALA A O 1
ATOM 1879 N N . ALA A 1 246 ? 14.062 -8.258 -3.075 1.00 91.56 246 ALA A N 1
ATOM 1880 C CA . ALA A 1 246 ? 12.846 -8.600 -3.808 1.00 91.56 246 ALA A CA 1
ATOM 1881 C C . ALA A 1 246 ? 13.148 -9.171 -5.204 1.00 91.56 246 ALA A C 1
ATOM 1883 O O . ALA A 1 246 ? 12.586 -10.206 -5.583 1.00 91.56 246 ALA A O 1
ATOM 1884 N N . ILE A 1 247 ? 14.085 -8.565 -5.942 1.00 92.06 247 ILE A N 1
ATOM 1885 C CA . ILE A 1 247 ? 14.488 -9.039 -7.274 1.00 92.06 247 ILE A CA 1
ATOM 1886 C C . ILE A 1 247 ? 15.140 -10.418 -7.188 1.00 92.06 247 ILE A C 1
ATOM 1888 O O . ILE A 1 247 ? 14.721 -11.355 -7.873 1.00 92.06 247 ILE A O 1
ATOM 1892 N N . GLN A 1 248 ? 16.138 -10.573 -6.316 1.00 91.38 248 GLN A N 1
ATOM 1893 C CA . GLN A 1 248 ? 16.872 -11.831 -6.174 1.00 91.38 248 GLN A CA 1
ATOM 1894 C C . GLN A 1 248 ? 15.965 -12.972 -5.724 1.00 91.38 248 GLN A C 1
ATOM 1896 O O . GLN A 1 248 ? 16.122 -14.109 -6.168 1.00 91.38 248 GLN A O 1
ATOM 1901 N N . LYS A 1 249 ? 14.995 -12.671 -4.862 1.00 89.88 249 LYS A N 1
ATOM 1902 C CA . LYS A 1 249 ? 14.016 -13.645 -4.402 1.00 89.88 249 LYS A CA 1
ATOM 1903 C C . LYS A 1 249 ? 13.069 -14.109 -5.506 1.00 89.88 249 LYS A C 1
ATOM 1905 O O . LYS A 1 249 ? 12.705 -15.282 -5.530 1.00 89.88 249 LYS A O 1
ATOM 1910 N N . THR A 1 250 ? 12.653 -13.197 -6.377 1.00 90.75 250 THR A N 1
ATOM 1911 C CA . THR A 1 250 ? 11.624 -13.462 -7.391 1.00 90.75 250 THR A CA 1
ATOM 1912 C C . THR A 1 250 ? 12.200 -14.135 -8.637 1.00 90.75 250 THR A C 1
ATOM 1914 O O . THR A 1 250 ? 11.580 -15.036 -9.204 1.00 90.75 250 THR A O 1
ATOM 1917 N N . ALA A 1 251 ? 13.401 -13.729 -9.050 1.00 90.44 251 ALA A N 1
ATOM 1918 C CA . ALA A 1 251 ? 13.995 -14.126 -10.326 1.00 90.44 251 ALA A CA 1
ATOM 1919 C C . ALA A 1 251 ? 15.375 -14.796 -10.202 1.00 90.44 251 ALA A C 1
ATOM 1921 O O . ALA A 1 251 ? 15.894 -15.339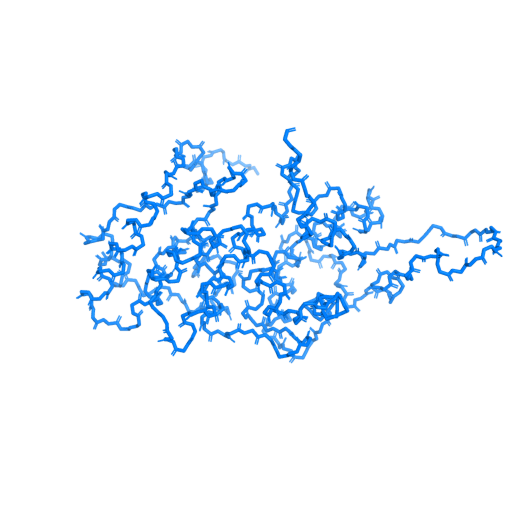 -11.174 1.00 90.44 251 ALA A O 1
ATOM 1922 N N . GLY A 1 252 ? 15.956 -14.822 -8.999 1.00 90.50 252 GLY A N 1
ATOM 1923 C CA . GLY A 1 252 ? 17.275 -15.391 -8.727 1.00 90.50 252 GLY A CA 1
ATOM 1924 C C . GLY A 1 252 ? 18.393 -14.345 -8.716 1.00 90.50 252 GLY A C 1
ATOM 1925 O O . GLY A 1 252 ? 18.266 -13.249 -9.265 1.00 90.50 252 GLY A O 1
ATOM 1926 N N . SER A 1 253 ? 19.525 -14.695 -8.096 1.00 87.81 253 SER A N 1
ATOM 1927 C CA . SER A 1 253 ? 20.654 -13.783 -7.840 1.00 87.81 253 SER A CA 1
ATOM 1928 C C . SER A 1 253 ? 21.399 -13.290 -9.084 1.00 87.81 253 SER A C 1
ATOM 1930 O O . SER A 1 253 ? 22.148 -12.322 -8.992 1.00 87.81 253 SER A O 1
ATOM 1932 N N . LEU A 1 254 ? 21.197 -13.936 -10.235 1.00 86.31 254 LEU A N 1
ATOM 1933 C CA . LEU A 1 254 ? 21.805 -13.555 -11.515 1.00 86.31 254 LEU A CA 1
ATOM 1934 C C . LEU A 1 254 ? 20.942 -12.577 -12.326 1.00 86.31 254 LEU A C 1
ATOM 1936 O O . LEU A 1 254 ? 21.349 -12.165 -13.411 1.00 86.31 254 LEU A O 1
ATOM 1940 N N . THR A 1 255 ? 19.760 -12.213 -11.822 1.00 86.88 255 THR A N 1
ATOM 1941 C CA . THR A 1 255 ? 18.867 -11.266 -12.496 1.00 86.88 255 THR A CA 1
ATOM 1942 C C . THR A 1 255 ? 19.520 -9.896 -12.567 1.00 86.88 255 THR A C 1
ATOM 1944 O O . THR A 1 255 ? 20.016 -9.377 -11.566 1.00 86.88 255 THR A O 1
ATOM 1947 N N . LEU A 1 256 ? 19.505 -9.300 -13.758 1.00 88.19 256 LEU A N 1
ATOM 1948 C CA . LEU A 1 256 ? 20.047 -7.969 -13.976 1.00 88.19 256 LEU A CA 1
ATOM 1949 C C . LEU A 1 256 ? 19.245 -6.941 -13.165 1.00 88.19 256 LEU A C 1
ATOM 1951 O O . LEU A 1 256 ? 18.016 -6.922 -13.230 1.00 88.19 256 LEU A O 1
ATOM 1955 N N . MET A 1 257 ? 19.926 -6.080 -12.411 1.00 89.44 257 MET A N 1
ATOM 1956 C CA . MET A 1 257 ? 19.261 -5.008 -11.662 1.00 89.44 257 MET A CA 1
ATOM 1957 C C . MET A 1 257 ? 18.809 -3.893 -12.616 1.00 89.44 257 MET A C 1
ATOM 1959 O O . MET A 1 257 ? 19.501 -3.658 -13.610 1.00 89.44 257 MET A O 1
ATOM 1963 N N . PRO A 1 258 ? 17.720 -3.153 -12.322 1.00 88.31 258 PRO A N 1
ATOM 1964 C CA . PRO A 1 258 ? 17.242 -2.106 -13.220 1.00 88.31 258 PRO A CA 1
ATOM 1965 C C . PRO A 1 258 ? 18.315 -1.053 -13.514 1.00 88.31 258 PRO A C 1
ATOM 1967 O O . PRO A 1 258 ? 18.480 -0.662 -14.660 1.00 88.31 258 PRO A O 1
ATOM 1970 N N . VAL A 1 259 ? 19.125 -0.679 -12.517 1.00 87.62 259 VAL A N 1
ATOM 1971 C CA . VAL A 1 259 ? 20.261 0.259 -12.664 1.00 87.62 259 VAL A CA 1
ATOM 1972 C C . VAL A 1 259 ? 21.345 -0.198 -13.644 1.00 87.62 259 VAL A C 1
ATOM 1974 O O . VAL A 1 259 ? 22.173 0.601 -14.068 1.00 87.62 259 VAL A O 1
ATOM 1977 N N . MET A 1 260 ? 21.375 -1.487 -13.986 1.00 87.56 260 MET A N 1
ATOM 1978 C CA . MET A 1 260 ? 22.334 -2.063 -14.930 1.00 87.56 260 MET A CA 1
ATOM 1979 C C . MET A 1 260 ? 21.778 -2.115 -16.359 1.00 87.56 260 MET A C 1
ATOM 1981 O O . MET A 1 260 ? 22.510 -2.475 -17.284 1.00 87.56 260 MET A O 1
ATOM 1985 N N . LEU A 1 261 ? 20.494 -1.795 -16.555 1.00 83.19 261 LEU A N 1
ATOM 1986 C CA . LEU A 1 261 ? 19.896 -1.735 -17.880 1.00 83.19 261 LEU A CA 1
ATOM 1987 C C . LEU A 1 261 ? 20.329 -0.460 -18.615 1.00 83.19 261 LEU A C 1
ATOM 1989 O O . LEU A 1 261 ? 20.418 0.607 -18.009 1.00 83.19 261 LEU A O 1
ATOM 1993 N N . PRO A 1 262 ? 20.548 -0.537 -19.937 1.00 79.88 262 PRO A N 1
ATOM 1994 C CA . PRO A 1 262 ? 20.765 0.647 -20.753 1.00 79.88 262 PRO A CA 1
ATOM 1995 C C . PRO A 1 262 ? 19.597 1.639 -20.678 1.00 79.88 262 PRO A C 1
ATOM 1997 O O . PRO A 1 262 ? 18.425 1.251 -20.637 1.00 79.88 262 PRO A O 1
ATOM 2000 N N . ASP A 1 263 ? 19.913 2.932 -20.759 1.00 72.38 263 ASP A N 1
ATOM 2001 C CA . ASP A 1 263 ? 18.917 4.006 -20.718 1.00 72.38 263 ASP A CA 1
ATOM 2002 C C . ASP A 1 263 ? 17.851 3.900 -21.814 1.00 72.38 263 ASP A C 1
ATOM 2004 O O . ASP A 1 263 ? 16.736 4.354 -21.594 1.00 72.38 263 ASP A O 1
ATOM 2008 N N . ASP A 1 264 ? 18.138 3.313 -22.980 1.00 70.19 264 ASP A N 1
ATOM 2009 C CA . ASP A 1 264 ? 17.153 3.124 -24.057 1.00 70.19 264 ASP A CA 1
ATOM 2010 C C . ASP A 1 264 ? 16.144 2.001 -23.758 1.00 70.19 264 ASP A C 1
ATOM 2012 O O . ASP A 1 264 ? 15.041 1.996 -24.310 1.00 70.19 264 ASP A O 1
ATOM 2016 N N . VAL A 1 265 ? 16.482 1.088 -22.843 1.00 71.00 265 VAL A N 1
ATOM 2017 C CA . VAL A 1 265 ? 15.566 0.069 -22.310 1.00 71.00 265 VAL A CA 1
ATOM 2018 C C . VAL A 1 265 ? 14.698 0.668 -21.203 1.00 71.00 265 VAL A C 1
ATOM 2020 O O . VAL A 1 265 ? 13.489 0.416 -21.163 1.00 71.00 265 VAL A O 1
ATOM 2023 N N . LEU A 1 266 ? 15.299 1.500 -20.345 1.00 67.12 266 LEU A N 1
ATOM 2024 C CA . LEU A 1 266 ? 14.619 2.194 -19.248 1.00 67.12 266 LEU A CA 1
ATOM 2025 C C . LEU A 1 266 ? 13.873 3.466 -19.681 1.00 67.12 266 LEU A C 1
ATOM 2027 O O . LEU A 1 266 ? 13.031 3.990 -18.972 1.00 67.12 266 LEU A O 1
ATOM 2031 N N . ASN A 1 267 ? 14.168 4.020 -20.840 1.00 67.31 267 ASN A N 1
ATOM 2032 C CA . ASN A 1 267 ? 13.479 5.186 -21.374 1.00 67.31 267 ASN A CA 1
ATOM 2033 C C . ASN A 1 267 ? 13.204 4.878 -22.837 1.00 67.31 267 ASN A C 1
ATOM 2035 O O . ASN A 1 267 ? 13.850 5.451 -23.722 1.00 67.31 267 ASN A O 1
ATOM 2039 N N . PRO A 1 268 ? 12.294 3.926 -23.118 1.00 56.41 268 PRO A N 1
ATOM 2040 C CA . PRO A 1 268 ? 11.978 3.610 -24.492 1.00 56.41 268 PRO A CA 1
ATOM 2041 C C . PRO A 1 268 ? 11.492 4.896 -25.140 1.00 56.41 268 PRO A C 1
ATOM 2043 O O . PRO A 1 268 ? 10.553 5.527 -24.648 1.00 56.41 268 PRO A O 1
ATOM 2046 N N . ALA A 1 269 ? 12.212 5.331 -26.178 1.00 44.66 269 ALA A N 1
ATOM 2047 C CA . ALA A 1 269 ? 11.949 6.594 -26.845 1.00 44.66 269 ALA A CA 1
ATOM 2048 C C . ALA A 1 269 ? 10.441 6.730 -27.061 1.00 44.66 269 ALA A C 1
ATOM 2050 O O . ALA A 1 269 ? 9.808 5.819 -27.609 1.00 44.66 269 ALA A O 1
ATOM 2051 N N . ARG A 1 270 ? 9.876 7.847 -26.576 1.00 48.41 270 ARG A N 1
ATOM 2052 C CA . ARG A 1 270 ? 8.456 8.161 -26.741 1.00 48.41 270 ARG A CA 1
ATOM 2053 C C . ARG A 1 270 ? 8.062 7.850 -28.185 1.00 48.41 270 ARG A C 1
ATOM 2055 O O . ARG A 1 270 ? 8.816 8.180 -29.103 1.00 48.41 270 ARG A O 1
ATOM 2062 N N . PRO A 1 271 ? 6.925 7.191 -28.398 1.00 39.66 271 PRO A N 1
ATOM 2063 C CA . PRO A 1 271 ? 6.620 6.608 -29.682 1.00 39.66 271 PRO A CA 1
ATOM 2064 C C . PRO A 1 271 ? 6.665 7.644 -30.812 1.00 39.66 271 PRO A C 1
ATOM 2066 O O . PRO A 1 271 ? 6.108 8.738 -30.744 1.00 39.66 271 PRO A O 1
ATOM 2069 N N . TRP A 1 272 ? 7.354 7.228 -31.865 1.00 33.47 272 TRP A N 1
ATOM 2070 C CA . TRP A 1 272 ? 7.612 7.847 -33.164 1.00 33.47 272 TRP A CA 1
ATOM 2071 C C . TRP A 1 272 ? 6.412 8.503 -33.875 1.00 33.47 272 TRP A C 1
ATOM 2073 O O . TRP A 1 272 ? 6.617 9.140 -34.901 1.00 33.47 272 TRP A O 1
ATOM 2083 N N . TRP A 1 273 ? 5.178 8.434 -33.367 1.00 43.03 273 TRP A N 1
ATOM 2084 C CA . TRP A 1 273 ? 4.036 9.158 -33.946 1.00 43.03 273 TRP A CA 1
ATOM 2085 C C . TRP A 1 273 ? 4.042 10.675 -33.676 1.00 43.03 273 TRP A C 1
ATOM 2087 O O . TRP A 1 273 ? 3.162 11.382 -34.158 1.00 43.03 273 TRP A O 1
ATOM 2097 N N . LEU A 1 274 ? 5.052 11.194 -32.967 1.00 36.91 274 LEU A N 1
ATOM 2098 C CA . LEU A 1 274 ? 5.395 12.625 -32.928 1.00 36.91 274 LEU A CA 1
ATOM 2099 C C . LEU A 1 274 ? 6.434 13.046 -33.987 1.00 36.91 274 LEU A C 1
ATOM 2101 O O . LEU A 1 274 ? 6.681 14.238 -34.147 1.00 36.91 274 LEU A O 1
ATOM 2105 N N . ILE A 1 275 ? 7.011 12.108 -34.746 1.00 35.53 275 ILE A N 1
ATOM 2106 C CA . ILE A 1 275 ? 7.891 12.405 -35.882 1.00 35.53 275 ILE A CA 1
ATOM 2107 C C . ILE A 1 275 ? 7.190 11.902 -37.138 1.00 35.53 275 ILE A C 1
ATOM 2109 O O . ILE A 1 275 ? 7.224 10.721 -37.486 1.00 35.53 275 ILE A O 1
ATOM 2113 N N . GLY A 1 276 ? 6.507 12.825 -37.810 1.00 29.12 276 GLY A N 1
ATOM 2114 C CA . GLY A 1 276 ? 5.944 12.581 -39.126 1.00 29.12 276 GLY A CA 1
ATOM 2115 C C . GLY A 1 276 ? 6.992 11.995 -40.075 1.00 29.12 276 GLY A C 1
ATOM 2116 O O . GLY A 1 276 ? 8.116 12.478 -40.150 1.00 29.12 276 GLY A O 1
ATOM 2117 N N . ALA A 1 277 ? 6.579 10.942 -40.780 1.00 38.06 277 ALA A N 1
ATOM 2118 C CA . ALA A 1 277 ? 7.094 10.493 -42.068 1.00 38.06 277 ALA A CA 1
ATOM 2119 C C . ALA A 1 277 ? 8.615 10.635 -42.303 1.00 38.06 277 ALA A C 1
ATOM 2121 O O . ALA A 1 277 ? 9.047 11.614 -42.895 1.00 38.06 277 ALA A O 1
ATOM 2122 N N . ALA A 1 278 ? 9.401 9.599 -41.979 1.00 31.53 278 ALA A N 1
ATOM 2123 C CA . ALA A 1 278 ? 10.305 8.952 -42.945 1.00 31.53 278 ALA A CA 1
ATOM 2124 C C . ALA A 1 278 ? 11.243 7.902 -42.316 1.00 31.53 278 ALA A C 1
ATOM 2126 O O . ALA A 1 278 ? 11.986 8.149 -41.375 1.00 31.53 278 ALA A O 1
ATOM 2127 N N . SER A 1 279 ? 11.322 6.785 -43.041 1.00 30.78 279 SER A N 1
ATOM 2128 C CA . SER A 1 279 ? 12.457 5.864 -43.162 1.00 30.78 279 SER A CA 1
ATOM 2129 C C . SER A 1 279 ? 12.539 4.654 -42.215 1.00 30.78 279 SER A C 1
ATOM 2131 O O . SER A 1 279 ? 12.528 4.723 -40.992 1.00 30.78 279 SER A O 1
ATOM 2133 N N . ARG A 1 280 ? 12.614 3.497 -42.883 1.00 41.75 280 ARG A N 1
ATOM 2134 C CA . ARG A 1 280 ? 12.776 2.137 -42.372 1.00 41.75 280 ARG A CA 1
ATOM 2135 C C . ARG A 1 280 ? 14.273 1.814 -42.275 1.00 41.75 280 ARG A C 1
ATOM 2137 O O . ARG A 1 280 ? 14.961 2.038 -43.269 1.00 41.75 280 ARG A O 1
ATOM 2144 N N . ARG A 1 281 ? 14.712 1.145 -41.197 1.00 31.39 281 ARG A N 1
ATOM 2145 C CA . ARG A 1 281 ? 15.501 -0.122 -41.162 1.00 31.39 281 ARG A CA 1
ATOM 2146 C C . ARG A 1 281 ? 16.282 -0.274 -39.840 1.00 31.39 281 ARG A C 1
ATOM 2148 O O . ARG A 1 281 ? 17.027 0.615 -39.470 1.00 31.39 281 ARG A O 1
ATOM 2155 N N . HIS A 1 282 ? 16.177 -1.482 -39.265 1.00 30.31 282 HIS A N 1
ATOM 2156 C CA . HIS A 1 282 ? 17.114 -2.156 -38.340 1.00 30.31 282 HIS A CA 1
ATOM 2157 C C . HIS A 1 282 ? 17.295 -1.556 -36.932 1.00 30.31 282 HIS A C 1
ATOM 2159 O O . HIS A 1 282 ? 17.968 -0.555 -36.755 1.00 30.31 282 HIS A O 1
ATOM 2165 N N . VAL A 1 283 ? 16.739 -2.211 -35.904 1.00 30.75 283 VAL A N 1
ATOM 2166 C CA . VAL A 1 283 ? 17.350 -3.211 -34.993 1.00 30.75 283 VAL A CA 1
ATOM 2167 C C . VAL A 1 283 ? 16.256 -3.570 -33.964 1.00 30.75 283 VAL A C 1
ATOM 2169 O O . VAL A 1 283 ? 15.578 -2.683 -33.454 1.00 30.75 283 VAL A O 1
ATOM 2172 N N . ARG A 1 284 ? 16.034 -4.862 -33.672 1.00 37.19 284 ARG A N 1
ATOM 2173 C CA . ARG A 1 284 ? 15.143 -5.294 -32.575 1.00 37.19 284 ARG A CA 1
ATOM 2174 C C . ARG A 1 284 ? 15.847 -4.995 -31.245 1.00 37.19 284 ARG A C 1
ATOM 2176 O O . ARG A 1 284 ? 16.844 -5.647 -30.954 1.00 37.19 284 ARG A O 1
ATOM 2183 N N . ARG A 1 285 ? 15.368 -4.013 -30.475 1.00 39.56 285 ARG A N 1
ATOM 2184 C CA . ARG A 1 285 ? 15.848 -3.720 -29.112 1.00 39.56 285 ARG A CA 1
ATOM 2185 C C . ARG A 1 285 ? 14.687 -3.691 -28.110 1.00 39.56 285 ARG A C 1
ATOM 2187 O O . ARG A 1 285 ? 13.610 -3.218 -28.477 1.00 39.56 285 ARG A O 1
ATOM 2194 N N . PRO A 1 286 ? 14.896 -4.221 -26.892 1.00 40.81 286 PRO A N 1
ATOM 2195 C CA . PRO A 1 286 ? 13.885 -4.322 -25.844 1.00 40.81 286 PRO A CA 1
ATOM 2196 C C . PRO A 1 286 ? 13.569 -2.955 -25.217 1.00 40.81 286 PRO A C 1
ATOM 2198 O O . PRO A 1 286 ? 14.427 -2.085 -25.135 1.00 40.81 286 PRO A O 1
ATOM 2201 N N . GLN A 1 287 ? 12.318 -2.766 -24.797 1.00 50.00 287 GLN A N 1
ATOM 2202 C CA . GLN A 1 287 ? 11.768 -1.522 -24.245 1.00 50.00 287 GLN A CA 1
ATOM 2203 C C . GLN A 1 287 ? 10.988 -1.885 -22.981 1.00 50.00 287 GLN A C 1
ATOM 2205 O O . GLN A 1 287 ? 9.996 -2.601 -23.112 1.00 50.00 287 GLN A O 1
ATOM 2210 N N . PHE A 1 288 ? 11.438 -1.472 -21.792 1.00 46.94 288 PHE A N 1
ATOM 2211 C CA . PHE A 1 288 ? 10.835 -1.864 -20.510 1.00 46.94 288 PHE A CA 1
ATOM 2212 C C . PHE A 1 288 ? 9.884 -0.801 -19.946 1.00 46.94 288 PHE A C 1
ATOM 2214 O O . PHE A 1 288 ? 8.800 -1.127 -19.479 1.00 46.94 288 PHE A O 1
ATOM 2221 N N . LEU A 1 289 ? 10.225 0.483 -20.056 1.00 46.78 289 LEU A N 1
ATOM 2222 C CA . LEU A 1 289 ? 9.624 1.505 -19.187 1.00 46.78 289 LEU A CA 1
ATOM 2223 C C . LEU A 1 289 ? 8.404 2.270 -19.740 1.00 46.78 289 LEU A C 1
ATOM 2225 O O . LEU A 1 289 ? 7.992 3.277 -19.180 1.00 46.78 289 LEU A O 1
ATOM 2229 N N . SER A 1 290 ? 7.713 1.779 -20.771 1.00 43.53 290 SER A N 1
ATOM 2230 C CA . SER A 1 290 ? 6.435 2.374 -21.232 1.00 43.53 290 SER A CA 1
ATOM 2231 C C . SER A 1 290 ? 5.208 1.997 -20.367 1.00 43.53 290 SER A C 1
ATOM 2233 O O . SER A 1 290 ? 4.060 2.140 -20.803 1.00 43.53 290 SER A O 1
ATOM 2235 N N . VAL A 1 291 ? 5.465 1.595 -19.114 1.00 39.34 291 VAL A N 1
ATOM 2236 C CA . VAL A 1 291 ? 4.552 1.078 -18.072 1.00 39.34 291 VAL A CA 1
ATOM 2237 C C . VAL A 1 291 ? 3.302 1.945 -17.863 1.00 39.34 291 VAL A C 1
ATOM 2239 O O . VAL A 1 291 ? 2.218 1.428 -17.609 1.00 39.34 291 VAL A O 1
ATOM 2242 N N . LEU A 1 292 ? 3.379 3.262 -18.068 1.00 40.53 292 LEU A N 1
ATOM 2243 C CA . LEU A 1 292 ? 2.272 4.160 -17.710 1.00 40.53 292 LEU A CA 1
ATOM 2244 C C . LEU A 1 292 ? 1.385 4.617 -18.867 1.00 40.53 292 LEU A C 1
ATOM 2246 O O . LEU A 1 292 ? 0.313 5.171 -18.627 1.00 40.53 292 LEU A O 1
ATOM 2250 N N . THR A 1 293 ? 1.736 4.309 -20.122 1.00 37.56 293 THR A N 1
ATOM 2251 C CA . THR A 1 293 ? 0.720 4.438 -21.187 1.00 37.56 293 THR A CA 1
ATOM 2252 C C . THR A 1 293 ? -0.388 3.397 -20.970 1.00 37.56 293 THR A C 1
ATOM 2254 O O . THR A 1 293 ? -1.552 3.686 -21.232 1.00 37.56 293 THR A O 1
ATOM 2257 N N . ALA A 1 294 ? -0.048 2.230 -20.404 1.00 38.28 294 ALA A N 1
ATOM 2258 C CA . ALA A 1 294 ? -0.994 1.180 -20.019 1.00 38.28 294 ALA A CA 1
ATOM 2259 C C . ALA A 1 294 ? -1.869 1.589 -18.821 1.00 38.28 294 ALA A C 1
ATOM 2261 O O . ALA A 1 294 ? -3.088 1.421 -18.854 1.00 38.28 294 ALA A O 1
ATOM 2262 N N . ILE A 1 295 ? -1.263 2.209 -17.804 1.00 38.03 295 ILE A N 1
ATOM 2263 C CA . ILE A 1 295 ? -1.976 2.709 -16.623 1.00 38.03 295 ILE A CA 1
ATOM 2264 C C . ILE A 1 295 ? -2.902 3.880 -17.005 1.00 38.03 295 ILE A C 1
ATOM 2266 O O . ILE A 1 295 ? -4.061 3.881 -16.606 1.00 38.03 295 ILE A O 1
ATOM 2270 N N . ARG A 1 296 ? -2.508 4.800 -17.902 1.00 35.41 296 ARG A N 1
ATOM 2271 C CA . ARG A 1 296 ? -3.420 5.844 -18.424 1.00 35.41 296 ARG A CA 1
ATOM 2272 C C . ARG A 1 296 ? -4.655 5.274 -19.140 1.00 35.41 296 ARG A C 1
ATOM 2274 O O . ARG A 1 296 ? -5.729 5.855 -19.020 1.00 35.41 296 ARG A O 1
ATOM 2281 N N . VAL A 1 297 ? -4.532 4.157 -19.866 1.00 34.53 297 VAL A N 1
ATOM 2282 C CA . VAL A 1 297 ? -5.681 3.511 -20.539 1.00 34.53 297 VAL A CA 1
ATOM 2283 C C . VAL A 1 297 ? -6.678 2.921 -19.530 1.00 34.53 297 VAL A C 1
ATOM 2285 O O . VAL A 1 297 ? -7.857 2.820 -19.853 1.00 34.53 297 VAL A O 1
ATOM 2288 N N . ARG A 1 298 ? -6.249 2.588 -18.304 1.00 43.91 298 ARG A N 1
ATOM 2289 C CA . ARG A 1 298 ? -7.111 1.974 -17.274 1.00 43.91 298 ARG A CA 1
ATOM 2290 C C . ARG A 1 298 ? -7.493 2.887 -16.103 1.00 43.91 298 ARG A C 1
ATOM 2292 O O . ARG A 1 298 ? -8.505 2.625 -15.467 1.00 43.91 298 ARG A O 1
ATOM 2299 N N . LEU A 1 299 ? -6.752 3.968 -15.839 1.00 36.75 299 LEU A N 1
ATOM 2300 C CA . LEU A 1 299 ? -7.099 4.970 -14.815 1.00 36.75 299 LEU A CA 1
ATOM 2301 C C . LEU A 1 299 ? -8.026 6.083 -15.338 1.00 36.75 299 LEU A C 1
ATOM 2303 O O . LEU A 1 299 ? -8.491 6.907 -14.550 1.00 36.75 299 LEU A O 1
ATOM 2307 N N . GLN A 1 300 ? -8.314 6.144 -16.645 1.00 30.59 300 GLN A N 1
ATOM 2308 C CA . GLN A 1 300 ? -9.383 7.008 -17.153 1.00 30.59 300 GLN A CA 1
ATOM 2309 C C . GLN A 1 300 ? -10.739 6.296 -17.042 1.00 30.59 300 GLN A C 1
ATOM 2311 O O . GLN A 1 300 ? -10.863 5.172 -17.534 1.00 30.59 300 GLN A O 1
ATOM 2316 N N . PRO A 1 301 ? -11.777 6.941 -16.473 1.00 31.45 301 PRO A N 1
ATOM 2317 C CA . PRO A 1 301 ? -13.135 6.427 -16.532 1.00 31.45 301 PRO A CA 1
ATOM 2318 C C . PRO A 1 301 ? -13.614 6.556 -17.979 1.00 31.45 301 PRO A C 1
ATOM 2320 O O . PRO A 1 301 ? -14.167 7.574 -18.390 1.00 31.45 301 PRO A O 1
ATOM 2323 N N . THR A 1 302 ? -13.360 5.533 -18.787 1.00 32.84 302 THR A N 1
ATOM 2324 C CA . THR A 1 302 ? -14.055 5.379 -20.059 1.00 32.84 302 THR A CA 1
ATOM 2325 C C . THR A 1 302 ? -15.394 4.728 -19.750 1.00 32.84 302 THR A C 1
ATOM 2327 O O . THR A 1 302 ? -15.475 3.555 -19.415 1.00 32.84 302 THR A O 1
ATOM 2330 N N . THR A 1 303 ? -16.431 5.571 -19.747 1.00 33.25 303 THR A N 1
ATOM 2331 C CA . THR A 1 303 ? -17.834 5.251 -20.052 1.00 33.25 303 THR A CA 1
ATOM 2332 C C . THR A 1 303 ? -18.185 3.761 -20.031 1.00 33.25 303 THR A C 1
ATOM 2334 O O . THR A 1 303 ? -18.061 3.082 -21.052 1.00 33.25 303 THR A O 1
ATOM 2337 N N . PHE A 1 304 ? -18.723 3.281 -18.908 1.00 28.91 304 PHE A N 1
ATOM 2338 C CA . PHE A 1 304 ? -19.636 2.143 -18.951 1.00 28.91 304 PHE A CA 1
ATOM 2339 C C . PHE A 1 304 ? -20.880 2.605 -19.715 1.00 28.91 304 PHE A C 1
ATOM 2341 O O . PHE A 1 304 ? -21.682 3.392 -19.213 1.00 28.91 304 PHE A O 1
ATOM 2348 N N . GLY A 1 305 ? -20.951 2.211 -20.985 1.00 28.92 305 GLY A N 1
ATOM 2349 C CA . GLY A 1 305 ? -22.161 2.322 -21.784 1.00 28.92 305 GLY A CA 1
ATOM 2350 C C . GLY A 1 305 ? -23.252 1.439 -21.186 1.00 28.92 305 GLY A C 1
ATOM 2351 O O . GLY A 1 305 ? -22.970 0.337 -20.720 1.00 28.92 305 GLY A O 1
ATOM 2352 N N . VAL A 1 306 ? -24.458 2.002 -21.186 1.00 33.50 306 VAL A N 1
ATOM 2353 C CA . VAL A 1 306 ? -25.756 1.383 -20.884 1.00 33.50 306 VAL A CA 1
ATOM 2354 C C . VAL A 1 306 ? -25.938 0.055 -21.615 1.00 33.50 306 VAL A C 1
ATOM 2356 O O . VAL A 1 306 ? -25.544 -0.004 -22.803 1.00 33.50 306 VAL A O 1
#

Radius of gyration: 20.26 Å; chains: 1; bounding box: 48×49×69 Å

Sequence (306 aa):
MHQPGTDSGVSQVNSPDSPIDDYLNFVTGLYGTAVAWNQGDPNVRVLEYMRYPRYTSTYRGWTHIIPDPDPAWIAYAEANGPTRVVSYVGPVAGLSIDVDHFAAVANGVTVHGQGTGITTNVGDFSGWGGDLTTFYAEWGRDSDTTASGYTYCMDRLAKIDTVSTFEMSDLIADVDGYLVGMNIHGRSETIVDAVQNLLQGGGALSRFKRFYDARYNGDNTNAFDTTKDMLTDGTDPDVSELRIAAIQKTAGSLTLMPVMLPDDVLNPARPWWLIGAASRRHVRRPQFLSVLTAIRVRLQPTTFGV